Protein AF-A0A4V2M909-F1 (afdb_monomer_lite)

Organism: NCBI:txid1572659

Structure (mmCIF, N/CA/C/O backbone):
data_AF-A0A4V2M909-F1
#
_entry.id   AF-A0A4V2M909-F1
#
loop_
_atom_site.group_PDB
_atom_site.id
_atom_site.type_symbol
_atom_site.label_atom_id
_atom_site.label_alt_id
_atom_site.label_comp_id
_atom_site.label_asym_id
_atom_site.label_entity_id
_atom_site.label_seq_id
_atom_site.pdbx_PDB_ins_code
_atom_site.Cartn_x
_atom_site.Cartn_y
_atom_site.Cartn_z
_atom_site.occupancy
_atom_site.B_iso_or_equiv
_atom_site.auth_seq_id
_atom_site.auth_comp_id
_atom_site.auth_asym_id
_atom_site.auth_atom_id
_atom_site.pdbx_PDB_model_num
ATOM 1 N N . MET A 1 1 ? -14.011 -11.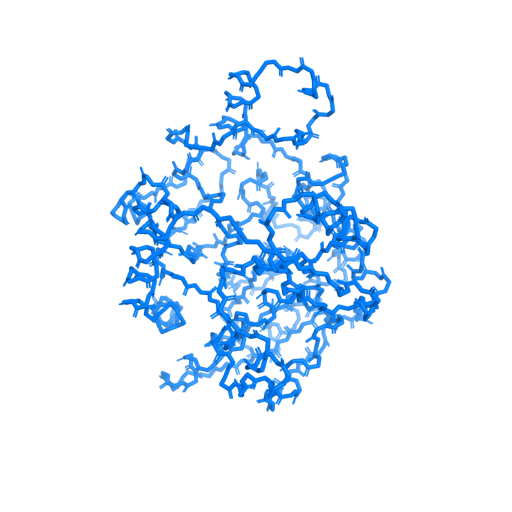301 12.054 1.00 95.94 1 MET A N 1
ATOM 2 C CA . MET A 1 1 ? -14.071 -11.557 10.596 1.00 95.94 1 MET A CA 1
ATOM 3 C C . MET A 1 1 ? -13.107 -10.613 9.897 1.00 95.94 1 MET A C 1
ATOM 5 O O . MET A 1 1 ? -13.074 -9.438 10.265 1.00 95.94 1 MET A O 1
ATOM 9 N N . ILE A 1 2 ? -12.348 -11.098 8.911 1.00 98.62 2 ILE A N 1
ATOM 10 C CA . ILE A 1 2 ? -11.465 -10.260 8.085 1.00 98.62 2 ILE A CA 1
ATOM 11 C C . ILE A 1 2 ? -12.199 -9.865 6.796 1.00 98.62 2 ILE A C 1
ATOM 13 O O . ILE A 1 2 ? -12.847 -10.705 6.174 1.00 98.62 2 ILE A O 1
ATOM 17 N N . CYS A 1 3 ? -12.062 -8.612 6.364 1.00 98.69 3 CYS A N 1
ATOM 18 C CA . CYS A 1 3 ? -12.381 -8.188 5.003 1.00 98.69 3 CYS A CA 1
ATOM 19 C C . CYS A 1 3 ? -11.118 -7.669 4.308 1.00 98.69 3 CYS A C 1
ATOM 21 O O . CYS A 1 3 ? -10.428 -6.812 4.857 1.00 98.69 3 CYS A O 1
ATOM 23 N N . LEU A 1 4 ? -10.836 -8.141 3.095 1.00 98.50 4 LEU A N 1
ATOM 24 C CA . LEU A 1 4 ? -9.859 -7.525 2.196 1.00 98.50 4 LEU A CA 1
ATOM 25 C C . LEU A 1 4 ? -10.576 -6.499 1.311 1.00 98.50 4 LEU A C 1
ATOM 27 O O . LEU A 1 4 ? -11.617 -6.815 0.734 1.00 98.50 4 LEU A O 1
ATOM 31 N N . LEU A 1 5 ? -10.019 -5.292 1.206 1.00 98.12 5 LEU A N 1
ATOM 32 C CA . LEU A 1 5 ? -10.529 -4.192 0.386 1.00 98.12 5 LEU A CA 1
ATOM 33 C C . LEU A 1 5 ? -9.480 -3.710 -0.632 1.00 98.12 5 LEU A C 1
ATOM 35 O O . LEU A 1 5 ? -8.895 -2.636 -0.442 1.00 98.12 5 LEU A O 1
ATOM 39 N N . PRO A 1 6 ? -9.217 -4.485 -1.707 1.00 96.38 6 PRO A N 1
ATOM 40 C CA . PRO A 1 6 ? -8.405 -4.032 -2.833 1.00 96.38 6 PRO A CA 1
ATOM 41 C C . PRO A 1 6 ? -9.050 -2.841 -3.547 1.00 96.38 6 PRO A C 1
ATOM 43 O O . PRO A 1 6 ? -10.172 -2.942 -4.050 1.00 96.38 6 PRO A O 1
ATOM 46 N N . HIS A 1 7 ? -8.310 -1.747 -3.707 1.00 95.00 7 HIS A N 1
ATOM 47 C CA . HIS A 1 7 ? -8.690 -0.682 -4.627 1.00 95.00 7 HIS A CA 1
ATOM 48 C C . HIS A 1 7 ? -8.390 -1.089 -6.085 1.00 95.00 7 HIS A C 1
ATOM 50 O O . HIS A 1 7 ? -7.292 -0.870 -6.609 1.00 95.00 7 HIS A O 1
ATOM 56 N N . CYS A 1 8 ? -9.372 -1.673 -6.783 1.00 94.25 8 CYS A N 1
ATOM 57 C CA . CYS A 1 8 ? -9.193 -2.313 -8.098 1.00 94.25 8 CYS A CA 1
ATOM 58 C C . CYS A 1 8 ? -8.902 -1.374 -9.294 1.00 94.25 8 CYS A C 1
ATOM 60 O O . CYS A 1 8 ? -8.893 -1.815 -10.447 1.00 94.25 8 CYS A O 1
ATOM 62 N N . ALA A 1 9 ? -8.555 -0.107 -9.039 1.00 91.12 9 ALA A N 1
ATOM 63 C CA . ALA A 1 9 ? -7.801 0.730 -9.979 1.00 91.12 9 ALA A CA 1
ATOM 64 C C . ALA A 1 9 ? -6.291 0.407 -10.026 1.00 91.12 9 ALA A C 1
ATOM 66 O O . ALA A 1 9 ? -5.636 0.759 -11.005 1.00 91.12 9 ALA A O 1
ATOM 67 N N . TYR A 1 10 ? -5.732 -0.271 -9.014 1.00 87.75 10 TYR A N 1
ATOM 68 C CA . TYR A 1 10 ? -4.314 -0.639 -8.963 1.00 87.75 10 TYR A CA 1
ATOM 69 C C . TYR A 1 10 ? -4.092 -2.140 -9.172 1.00 87.75 10 TYR A C 1
ATOM 71 O O . TYR A 1 10 ? -4.519 -2.974 -8.371 1.00 87.75 10 TYR A O 1
ATOM 79 N N . LEU A 1 11 ? -3.335 -2.485 -10.220 1.00 84.69 11 LEU A N 1
ATOM 80 C CA . LEU A 1 11 ? -2.866 -3.849 -10.484 1.00 84.69 11 LEU A CA 1
ATOM 81 C C . LEU A 1 11 ? -2.025 -4.404 -9.322 1.00 84.69 11 LEU A C 1
ATOM 83 O O . LEU A 1 11 ? -2.195 -5.557 -8.932 1.00 84.69 11 LEU A O 1
ATOM 87 N N . SER A 1 12 ? -1.128 -3.587 -8.764 1.00 84.06 12 SER A N 1
ATOM 88 C CA . SER A 1 12 ? -0.237 -3.969 -7.661 1.00 84.06 12 SER A CA 1
ATOM 89 C C . SER A 1 12 ? -1.019 -4.370 -6.412 1.00 84.06 12 SER A C 1
ATOM 91 O O . SER A 1 12 ? -0.878 -5.491 -5.946 1.00 84.06 12 SER A O 1
ATOM 93 N N . GLU A 1 13 ? -1.893 -3.502 -5.911 1.00 90.00 13 GLU A N 1
ATOM 94 C CA . GLU A 1 13 ? -2.741 -3.793 -4.750 1.00 90.00 13 GLU A CA 1
ATOM 95 C C . GLU A 1 13 ? -3.672 -4.983 -4.989 1.00 90.00 13 GLU A C 1
ATOM 97 O O . GLU A 1 13 ? -3.676 -5.920 -4.195 1.00 90.00 13 GLU A O 1
ATOM 102 N N . THR A 1 14 ? -4.408 -4.998 -6.108 1.00 91.69 14 THR A N 1
ATOM 103 C CA . THR A 1 14 ? -5.343 -6.099 -6.404 1.00 91.69 14 THR A CA 1
ATOM 104 C C . THR A 1 14 ? -4.624 -7.446 -6.399 1.00 91.69 14 THR A C 1
ATOM 106 O O . THR A 1 14 ? -5.133 -8.416 -5.848 1.00 91.69 14 THR A O 1
ATOM 109 N N . SER A 1 15 ? -3.419 -7.503 -6.971 1.00 88.69 15 SER A N 1
ATOM 110 C CA . SER A 1 15 ? -2.643 -8.741 -7.057 1.00 88.69 15 SER A CA 1
ATOM 111 C C . SER A 1 15 ? -1.934 -9.132 -5.752 1.00 88.69 15 SER A C 1
ATOM 113 O O . SER A 1 15 ? -1.822 -10.326 -5.484 1.00 88.69 15 SER A O 1
ATOM 115 N N . ARG A 1 16 ? -1.554 -8.180 -4.883 1.00 91.00 16 ARG A N 1
ATOM 116 C CA . ARG A 1 16 ? -1.131 -8.485 -3.499 1.00 91.00 16 ARG A CA 1
ATOM 117 C C . ARG A 1 16 ? -2.284 -9.053 -2.666 1.00 91.00 16 ARG A C 1
ATOM 119 O O . ARG A 1 16 ? -2.086 -10.014 -1.926 1.00 91.00 16 ARG A O 1
ATOM 126 N N . MET A 1 17 ? -3.499 -8.530 -2.840 1.00 94.06 17 MET A N 1
ATOM 127 C CA . MET A 1 17 ? -4.692 -9.029 -2.143 1.00 94.06 17 MET A CA 1
ATOM 128 C C . MET A 1 17 ? -5.076 -10.463 -2.540 1.00 94.06 17 MET A C 1
ATOM 130 O O . MET A 1 17 ? -5.635 -11.171 -1.706 1.00 94.06 17 MET A O 1
ATOM 134 N N . LEU A 1 18 ? -4.726 -10.935 -3.746 1.00 93.94 18 LEU A N 1
ATOM 135 C CA . LEU A 1 18 ? -4.864 -12.356 -4.113 1.00 93.94 18 LEU A CA 1
ATOM 136 C C . LEU A 1 18 ? -3.988 -13.258 -3.231 1.00 93.94 18 LEU A C 1
ATOM 138 O O . LEU A 1 18 ? -4.459 -14.267 -2.706 1.00 93.94 18 LEU A O 1
ATOM 142 N N . ASP A 1 19 ? -2.719 -12.887 -3.051 1.00 92.94 19 ASP A N 1
ATOM 143 C CA . ASP A 1 19 ? -1.772 -13.667 -2.253 1.00 92.94 19 ASP A CA 1
ATOM 144 C C . ASP A 1 19 ? -2.072 -13.567 -0.748 1.00 92.94 19 ASP A C 1
ATOM 146 O O . ASP A 1 19 ? -1.965 -14.572 -0.044 1.00 92.94 19 ASP A O 1
ATOM 150 N N . LEU A 1 20 ? -2.543 -12.410 -0.259 1.00 94.94 20 LEU A N 1
ATOM 151 C CA . LEU A 1 20 ? -3.081 -12.282 1.103 1.00 94.94 20 LEU A CA 1
ATOM 152 C C . LEU A 1 20 ? -4.330 -13.152 1.307 1.00 94.94 20 LEU A C 1
ATOM 154 O O . LEU A 1 20 ? -4.422 -13.844 2.319 1.00 94.94 20 LEU A O 1
ATOM 158 N N . HIS A 1 21 ? -5.269 -13.168 0.354 1.00 96.50 21 HIS A N 1
ATOM 159 C CA . HIS A 1 21 ? -6.455 -14.028 0.416 1.00 96.50 21 HIS A CA 1
ATOM 160 C C . HIS A 1 21 ? -6.070 -15.508 0.492 1.00 96.50 21 HIS A C 1
ATOM 162 O O . HIS A 1 21 ? -6.596 -16.238 1.338 1.00 96.50 21 HIS A O 1
ATOM 168 N N . ARG A 1 22 ? -5.132 -15.947 -0.363 1.00 95.25 22 ARG A N 1
ATOM 169 C CA . ARG A 1 22 ? -4.591 -17.311 -0.337 1.00 95.25 22 ARG A CA 1
ATOM 170 C C . ARG A 1 22 ? -3.989 -17.625 1.032 1.00 95.25 22 ARG A C 1
ATOM 172 O O . ARG A 1 22 ? -4.463 -18.547 1.686 1.00 95.25 22 ARG A O 1
ATOM 179 N N . ALA A 1 23 ? -3.022 -16.834 1.492 1.00 96.06 23 ALA A N 1
ATOM 180 C CA . ALA A 1 23 ? -2.294 -17.106 2.729 1.00 96.06 23 ALA A CA 1
ATOM 181 C C . ALA A 1 23 ? -3.196 -17.078 3.982 1.00 96.06 23 ALA A C 1
ATOM 183 O O . ALA A 1 23 ? -3.043 -17.910 4.873 1.00 96.06 23 ALA A O 1
ATOM 184 N N . LEU A 1 24 ? -4.184 -16.178 4.052 1.00 97.62 24 LEU A N 1
ATOM 185 C CA . LEU A 1 24 ? -5.171 -16.161 5.142 1.00 97.62 24 LEU A CA 1
ATOM 186 C C . LEU A 1 24 ? -6.089 -17.396 5.115 1.00 97.62 24 LEU A C 1
ATOM 188 O O . LEU A 1 24 ? -6.387 -17.965 6.166 1.00 97.62 24 LEU A O 1
ATOM 192 N N . THR A 1 25 ? -6.492 -17.844 3.923 1.00 96.75 25 THR A N 1
ATOM 193 C CA . THR A 1 25 ? -7.312 -19.054 3.737 1.00 96.75 25 THR A CA 1
ATOM 194 C C . THR A 1 25 ? -6.511 -20.327 4.046 1.00 96.75 25 THR A C 1
ATOM 196 O O . THR A 1 25 ? -7.039 -21.258 4.648 1.00 96.75 25 THR A O 1
ATOM 199 N N . GLU A 1 26 ? -5.217 -20.361 3.714 1.00 96.69 26 GLU A N 1
ATOM 200 C CA . GLU A 1 26 ? -4.278 -21.439 4.067 1.00 96.69 26 GLU A CA 1
ATOM 201 C C . GLU A 1 26 ? -4.016 -21.517 5.585 1.00 96.69 26 GLU A C 1
ATOM 203 O O . GLU A 1 26 ? -3.793 -22.607 6.113 1.00 96.69 26 GLU A O 1
ATOM 208 N N . LEU A 1 27 ? -4.133 -20.397 6.313 1.00 97.62 27 LEU A N 1
ATOM 209 C CA . LEU A 1 27 ? -4.191 -20.369 7.783 1.00 97.62 27 LEU A CA 1
ATOM 210 C C . LEU A 1 27 ? -5.568 -20.770 8.360 1.00 97.62 27 LEU A C 1
ATOM 212 O O . LEU A 1 27 ? -5.724 -20.814 9.580 1.00 97.62 27 LEU A O 1
ATOM 216 N N . GLY A 1 28 ? -6.562 -21.073 7.517 1.00 97.69 28 GLY A N 1
ATOM 217 C CA . GLY A 1 28 ? -7.910 -21.475 7.932 1.00 97.69 28 GLY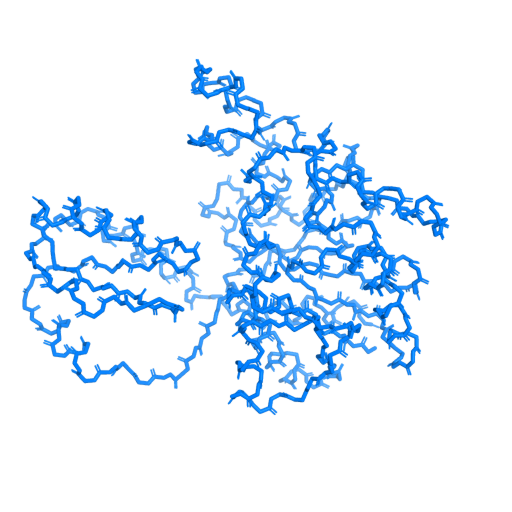 A CA 1
ATOM 218 C C . GLY A 1 28 ? -8.788 -20.333 8.454 1.00 97.69 28 GLY A C 1
ATOM 219 O O . GLY A 1 28 ? -9.731 -20.590 9.202 1.00 97.69 28 GLY A O 1
ATOM 220 N N . LEU A 1 29 ? -8.475 -19.080 8.108 1.00 97.94 29 LEU A N 1
ATOM 221 C CA . LEU A 1 29 ? -9.206 -17.901 8.577 1.00 97.94 29 LEU A CA 1
ATOM 222 C C . LEU A 1 29 ? -10.397 -17.572 7.671 1.00 97.94 29 LEU A C 1
ATOM 224 O O . LEU A 1 29 ? -10.328 -17.718 6.452 1.00 97.94 29 LEU A O 1
ATOM 228 N N . GLU A 1 30 ? -11.482 -17.075 8.266 1.00 96.69 30 GLU A N 1
ATOM 229 C CA . GLU A 1 30 ? -12.649 -16.611 7.514 1.00 96.69 30 GLU A CA 1
ATOM 230 C C . GLU A 1 30 ? -12.409 -15.192 6.969 1.00 96.69 30 GLU A C 1
ATOM 232 O O . GLU A 1 30 ? -12.194 -14.233 7.725 1.00 96.69 30 GLU A O 1
ATOM 237 N N . VAL A 1 31 ? -12.427 -15.082 5.639 1.00 98.12 31 VAL A N 1
ATOM 238 C CA . VAL A 1 31 ? -12.102 -13.873 4.876 1.00 98.12 31 VAL A CA 1
ATOM 239 C C . VAL A 1 31 ? -13.242 -13.552 3.914 1.00 98.12 31 VAL A C 1
ATOM 241 O O . VAL A 1 31 ? -13.699 -14.414 3.167 1.00 98.12 31 VAL A O 1
ATOM 244 N N . ARG A 1 32 ? -13.665 -12.287 3.894 1.00 98.50 32 ARG A N 1
ATOM 245 C CA . ARG A 1 32 ? -14.451 -11.693 2.804 1.00 98.50 32 ARG A CA 1
ATOM 246 C C . ARG A 1 32 ? -13.563 -10.821 1.924 1.00 98.50 32 ARG A C 1
ATOM 248 O O . ARG A 1 32 ? -12.558 -10.286 2.391 1.00 98.50 32 ARG A O 1
ATOM 255 N N . VAL A 1 33 ? -13.965 -10.629 0.672 1.00 98.62 33 VAL A N 1
ATOM 256 C CA . VAL A 1 33 ? -13.371 -9.633 -0.225 1.00 98.62 33 VAL A CA 1
ATOM 257 C C . VAL A 1 33 ? -14.467 -8.685 -0.682 1.00 98.62 33 VAL A C 1
ATOM 259 O O . VAL A 1 33 ? -15.543 -9.120 -1.083 1.00 98.62 33 VAL A O 1
ATOM 262 N N . ALA A 1 34 ? -14.199 -7.388 -0.619 1.00 98.50 34 ALA A N 1
ATOM 263 C CA . ALA A 1 34 ? -15.111 -6.362 -1.097 1.00 98.50 34 ALA A CA 1
ATOM 264 C C . ALA A 1 34 ? -14.320 -5.238 -1.770 1.00 98.50 34 ALA A C 1
ATOM 266 O O . ALA A 1 34 ? -13.155 -5.026 -1.454 1.00 98.50 34 ALA A O 1
ATOM 267 N N . THR A 1 35 ? -14.901 -4.515 -2.719 1.00 98.12 35 THR A N 1
ATOM 268 C CA . THR A 1 35 ? -14.182 -3.448 -3.432 1.00 98.12 35 THR A CA 1
ATOM 269 C C . THR A 1 35 ? -15.135 -2.378 -3.946 1.00 98.12 35 THR A C 1
ATOM 271 O O . THR A 1 35 ? -16.319 -2.632 -4.136 1.00 98.12 35 THR A O 1
ATOM 274 N N . HIS A 1 36 ? -14.630 -1.179 -4.228 1.00 97.19 36 HIS A N 1
ATOM 275 C CA . HIS A 1 36 ? -15.355 -0.208 -5.056 1.00 97.19 36 HIS A CA 1
ATOM 276 C C . HIS A 1 36 ? -15.274 -0.548 -6.551 1.00 97.19 36 HIS A C 1
ATOM 278 O O . HIS A 1 36 ? -15.924 0.100 -7.360 1.00 97.19 36 HIS A O 1
ATOM 284 N N . GLY A 1 37 ? -14.517 -1.579 -6.927 1.00 94.25 37 GLY A N 1
ATOM 285 C CA . GLY A 1 37 ? -14.377 -2.054 -8.296 1.00 94.25 37 GLY A CA 1
ATOM 286 C C . GLY A 1 37 ? -13.270 -1.342 -9.072 1.00 94.25 37 GLY A C 1
ATOM 287 O O . GLY A 1 37 ? -12.420 -0.649 -8.506 1.00 94.25 37 GLY A O 1
ATOM 288 N N . GLY A 1 38 ? -13.244 -1.551 -10.385 1.00 92.75 38 GLY A N 1
ATOM 289 C CA . GLY A 1 38 ? -12.256 -0.989 -11.298 1.00 92.75 38 GLY A CA 1
ATOM 290 C C . GLY A 1 38 ? -11.677 -2.002 -12.296 1.00 92.75 38 GLY A C 1
ATOM 291 O O . GLY A 1 38 ? -11.994 -3.191 -12.271 1.00 92.75 38 GLY A O 1
ATOM 292 N N . PRO A 1 39 ? -10.777 -1.554 -13.192 1.00 88.62 39 PRO A N 1
ATOM 293 C CA . PRO A 1 39 ? -10.263 -2.350 -14.315 1.00 88.62 39 PRO A CA 1
ATOM 294 C C . PRO A 1 39 ? -9.537 -3.654 -13.934 1.00 88.62 39 PRO A C 1
ATOM 296 O O . PRO A 1 39 ? -9.282 -4.480 -14.814 1.00 88.62 39 PRO A O 1
ATOM 299 N N . HIS A 1 40 ? -9.191 -3.856 -12.659 1.00 90.19 40 HIS A N 1
ATOM 300 C CA . HIS A 1 40 ? -8.520 -5.061 -12.170 1.00 90.19 40 HIS A CA 1
ATOM 301 C C . HIS A 1 40 ? -9.425 -6.047 -11.412 1.00 90.19 40 HIS A C 1
ATOM 303 O O . HIS A 1 40 ? -8.943 -7.125 -11.075 1.00 90.19 40 HIS A O 1
ATOM 309 N N . GLU A 1 41 ? -10.728 -5.771 -11.245 1.00 93.81 41 GLU A N 1
ATOM 310 C CA . GLU A 1 41 ? -11.719 -6.718 -10.679 1.00 93.81 41 GLU A CA 1
ATOM 311 C C . GLU A 1 41 ? -11.656 -8.112 -11.318 1.00 93.81 41 GLU A C 1
ATOM 313 O O . GLU A 1 41 ? -11.802 -9.131 -10.640 1.00 93.81 41 GLU A O 1
ATOM 318 N N . ARG A 1 42 ? -11.369 -8.167 -12.627 1.00 89.44 42 ARG A N 1
ATOM 319 C CA . ARG A 1 42 ? -11.212 -9.418 -13.380 1.00 89.44 42 ARG A CA 1
ATOM 320 C C . ARG A 1 42 ? -10.221 -10.393 -12.738 1.00 89.44 42 ARG A C 1
ATOM 322 O O . ARG A 1 42 ? -10.408 -11.590 -12.873 1.00 89.44 42 ARG A O 1
ATOM 329 N N . LEU A 1 43 ? -9.215 -9.908 -12.003 1.00 89.12 43 LEU A N 1
ATOM 330 C CA . LEU A 1 43 ? -8.218 -10.750 -11.337 1.00 89.12 43 LEU A CA 1
ATOM 331 C C . LEU A 1 43 ? -8.802 -11.517 -10.141 1.00 89.12 43 LEU A C 1
ATOM 333 O O . LEU A 1 43 ? -8.386 -12.644 -9.890 1.00 89.12 43 LEU A O 1
ATOM 337 N N . LEU A 1 44 ? -9.786 -10.943 -9.439 1.00 93.94 44 LEU A N 1
ATOM 338 C CA . LEU A 1 44 ? -10.531 -11.635 -8.380 1.00 93.94 44 LEU A CA 1
ATOM 339 C C . LEU A 1 44 ? -11.376 -12.764 -8.993 1.00 93.94 44 LEU A C 1
ATOM 341 O O . LEU A 1 44 ? -11.329 -13.903 -8.533 1.00 93.94 44 LEU A O 1
ATOM 345 N N . ALA A 1 45 ? -12.075 -12.462 -10.093 1.00 92.88 45 ALA A N 1
ATOM 346 C CA . ALA A 1 45 ? -12.896 -13.426 -10.825 1.00 92.88 45 ALA A CA 1
ATOM 347 C C . ALA A 1 45 ? -12.067 -14.546 -11.492 1.00 92.88 45 ALA A C 1
ATOM 349 O O . ALA A 1 45 ? -12.438 -15.714 -11.413 1.00 92.88 45 ALA A O 1
ATOM 350 N N . GLU A 1 46 ? -10.926 -14.213 -12.103 1.00 88.94 46 GLU A N 1
ATOM 351 C CA . GLU A 1 46 ? -9.970 -15.164 -12.696 1.00 88.94 46 GLU A CA 1
ATOM 352 C C . GLU A 1 46 ? -9.336 -16.082 -11.637 1.00 88.94 46 GLU A C 1
ATOM 354 O O . GLU A 1 46 ? -9.067 -17.247 -11.923 1.00 88.94 46 GLU A O 1
ATOM 359 N N . ALA A 1 47 ? -9.155 -15.592 -10.405 1.00 90.31 47 ALA A N 1
ATOM 360 C CA . ALA A 1 47 ? -8.721 -16.390 -9.258 1.00 90.31 47 ALA A CA 1
ATOM 361 C C . ALA A 1 47 ? -9.853 -17.213 -8.602 1.00 90.31 47 ALA A C 1
ATOM 363 O O . ALA A 1 47 ? -9.593 -17.960 -7.659 1.00 90.31 47 ALA A O 1
ATOM 364 N N . GLY A 1 48 ? -11.104 -17.084 -9.064 1.00 94.38 48 GLY A N 1
ATOM 365 C CA . GLY A 1 48 ? -12.268 -17.758 -8.478 1.00 94.38 48 GLY A CA 1
ATOM 366 C C . GLY A 1 48 ? -12.688 -17.227 -7.100 1.00 94.38 48 GLY A C 1
ATOM 367 O O . GLY A 1 48 ? -13.433 -17.900 -6.390 1.00 94.38 48 GLY A O 1
ATOM 368 N N . ILE A 1 49 ? -12.216 -16.039 -6.711 1.00 96.12 49 ILE A N 1
ATOM 369 C CA . ILE A 1 49 ? -12.523 -15.408 -5.425 1.00 96.12 49 ILE A CA 1
ATOM 370 C C . ILE A 1 49 ? -13.889 -14.721 -5.521 1.00 96.12 49 ILE A C 1
ATOM 372 O O . ILE A 1 49 ? -14.109 -13.870 -6.383 1.00 96.12 49 ILE A O 1
ATOM 376 N N . ALA A 1 50 ? -14.804 -15.071 -4.616 1.00 97.12 50 ALA A N 1
ATOM 377 C CA . ALA A 1 50 ? -16.069 -14.359 -4.462 1.00 97.12 50 ALA A CA 1
ATOM 378 C C . ALA A 1 50 ? -15.825 -12.994 -3.799 1.00 97.12 50 ALA A C 1
ATOM 380 O O . ALA A 1 50 ? -15.147 -12.918 -2.773 1.00 97.12 50 ALA A O 1
ATOM 381 N N . TYR A 1 51 ? -16.383 -11.928 -4.375 1.00 98.12 51 TYR A N 1
ATOM 382 C CA . TYR A 1 51 ? -16.259 -10.570 -3.850 1.00 98.12 51 TYR A CA 1
ATOM 383 C C . TYR A 1 51 ? -17.550 -9.766 -4.022 1.00 98.12 51 TYR A C 1
ATOM 385 O O . TYR A 1 51 ? -18.326 -10.013 -4.946 1.00 98.12 51 TYR A O 1
ATOM 393 N N . ASP A 1 52 ? -17.747 -8.785 -3.143 1.00 98.31 52 ASP A N 1
ATOM 394 C CA . ASP A 1 52 ? -18.859 -7.832 -3.193 1.00 98.31 52 ASP A CA 1
ATOM 395 C C . ASP A 1 52 ? -18.403 -6.464 -3.742 1.00 98.31 52 ASP A C 1
ATOM 397 O O . ASP A 1 52 ? -17.298 -6.002 -3.446 1.00 98.31 52 ASP A O 1
ATOM 401 N N . VAL A 1 53 ? -19.261 -5.777 -4.505 1.00 98.00 53 VAL A N 1
ATOM 402 C CA . VAL A 1 53 ? -19.014 -4.391 -4.953 1.00 98.00 53 VAL A CA 1
ATOM 403 C C . VAL A 1 53 ? -19.757 -3.416 -4.038 1.00 98.00 53 VAL A C 1
ATOM 405 O O . VAL A 1 53 ? -20.972 -3.517 -3.870 1.00 98.00 53 VAL A O 1
ATOM 408 N N . LEU A 1 54 ? -19.029 -2.474 -3.436 1.00 97.94 54 LEU A N 1
ATOM 409 C CA . LEU A 1 54 ? -19.538 -1.526 -2.443 1.00 97.94 54 LEU A CA 1
ATOM 410 C C . LEU A 1 54 ? -19.757 -0.138 -3.053 1.00 97.94 54 LEU A C 1
ATOM 412 O O . LEU A 1 54 ? -18.822 0.475 -3.574 1.00 97.94 54 LEU A O 1
ATOM 416 N N . GLY A 1 55 ? -20.971 0.394 -2.905 1.00 95.00 55 GLY A N 1
ATOM 417 C CA . GLY A 1 55 ? -21.352 1.704 -3.439 1.00 95.00 55 GLY A CA 1
ATOM 418 C C . GLY A 1 55 ? -21.663 1.671 -4.947 1.00 95.00 55 GLY A C 1
ATOM 419 O O . GLY A 1 55 ? -22.062 0.629 -5.465 1.00 95.00 55 GLY A O 1
ATOM 420 N N . PRO A 1 56 ? -21.526 2.801 -5.668 1.00 94.50 56 PRO A N 1
ATOM 421 C CA . PRO A 1 56 ? -21.928 2.920 -7.077 1.00 94.50 56 PRO A CA 1
ATOM 422 C C . PRO A 1 56 ? -21.011 2.208 -8.088 1.00 94.50 56 PRO A C 1
ATOM 424 O O . PRO A 1 56 ? -21.394 2.076 -9.250 1.00 94.50 56 PRO A O 1
ATOM 427 N N . GLY A 1 57 ? -19.821 1.764 -7.673 1.00 92.62 57 GLY A N 1
ATOM 428 C CA . GLY A 1 57 ? -18.827 1.142 -8.549 1.00 92.62 57 GLY A CA 1
ATOM 429 C C . GLY A 1 57 ? -17.908 2.141 -9.271 1.00 92.62 57 GLY A C 1
ATOM 430 O O . GLY A 1 57 ? -18.315 3.214 -9.724 1.00 92.62 57 GLY A O 1
ATOM 431 N N . LEU A 1 58 ? -16.637 1.770 -9.415 1.00 92.12 58 LEU A N 1
ATOM 432 C CA . LEU A 1 58 ? -15.567 2.614 -9.938 1.00 92.12 58 LEU A CA 1
ATOM 433 C C . LEU A 1 58 ? -15.367 2.386 -11.444 1.00 92.12 58 LEU A C 1
ATOM 435 O O . LEU A 1 58 ? -14.629 1.500 -11.875 1.00 92.12 58 LEU A O 1
ATOM 439 N N . SER A 1 59 ? -16.006 3.216 -12.274 1.00 90.94 59 SER A N 1
ATOM 440 C CA . SER A 1 59 ? -15.859 3.117 -13.737 1.00 90.94 59 SER A CA 1
ATOM 441 C C . SER A 1 59 ? -14.386 3.210 -14.196 1.00 90.94 59 SER A C 1
ATOM 443 O O . SER A 1 59 ? -13.603 3.941 -13.581 1.00 90.94 59 SER A O 1
ATOM 445 N N . PRO A 1 60 ? -13.982 2.574 -15.318 1.00 87.31 60 PRO A N 1
ATOM 446 C CA . PRO A 1 60 ? -12.595 2.624 -15.799 1.00 87.31 60 PRO A CA 1
ATOM 447 C C . PRO A 1 60 ? -12.047 4.044 -16.019 1.00 87.31 60 PRO A C 1
ATOM 449 O O . PRO A 1 60 ? -10.867 4.295 -15.784 1.00 87.31 60 PRO A O 1
ATOM 452 N N . ALA A 1 61 ? -12.903 4.993 -16.414 1.00 90.00 61 ALA A N 1
ATOM 453 C CA . ALA A 1 61 ? -12.531 6.402 -16.546 1.00 90.00 61 ALA A CA 1
ATOM 454 C C . ALA A 1 61 ? -12.288 7.069 -15.179 1.00 90.00 61 ALA A C 1
ATOM 456 O O . ALA A 1 61 ? -11.304 7.792 -15.013 1.00 90.00 61 ALA A O 1
ATOM 457 N N . ARG A 1 62 ? -13.138 6.789 -14.178 1.00 93.44 62 ARG A N 1
ATOM 458 C CA . ARG A 1 62 ? -12.956 7.285 -12.805 1.00 93.44 62 ARG A CA 1
ATOM 459 C C . ARG A 1 62 ? -11.714 6.681 -12.147 1.00 93.44 62 ARG A C 1
ATOM 461 O O . ARG A 1 62 ? -10.973 7.418 -11.499 1.00 93.44 62 ARG A O 1
ATOM 468 N N . ALA A 1 63 ? -11.458 5.393 -12.377 1.00 91.38 63 ALA A N 1
ATOM 469 C CA . ALA A 1 63 ? -10.257 4.685 -11.944 1.00 91.38 63 ALA A CA 1
ATOM 470 C C . ALA A 1 63 ? -8.980 5.294 -12.551 1.00 91.38 63 ALA A C 1
ATOM 472 O O . ALA A 1 63 ? -8.034 5.586 -11.823 1.00 91.38 63 ALA A O 1
ATOM 473 N N . ALA A 1 64 ? -8.964 5.578 -13.859 1.00 87.31 64 ALA A N 1
ATOM 474 C CA . ALA A 1 64 ? -7.838 6.257 -14.503 1.00 87.31 64 ALA A CA 1
ATOM 475 C C . ALA A 1 64 ? -7.603 7.671 -13.934 1.00 87.31 64 ALA A C 1
ATOM 477 O O . ALA A 1 64 ? -6.461 8.050 -13.674 1.00 87.31 64 ALA A O 1
ATOM 478 N N . ALA A 1 65 ? -8.674 8.431 -13.672 1.00 90.50 65 ALA A N 1
ATOM 479 C CA . ALA A 1 65 ? -8.581 9.738 -13.020 1.00 90.50 65 ALA A CA 1
ATOM 480 C C . ALA A 1 65 ? -8.069 9.647 -11.567 1.00 90.50 65 ALA A C 1
ATOM 482 O O . ALA A 1 65 ? -7.311 10.511 -11.141 1.00 90.50 65 ALA A O 1
ATOM 483 N N . PHE A 1 66 ? -8.436 8.593 -10.827 1.00 91.44 66 PHE A N 1
ATOM 484 C CA . PHE A 1 66 ? -7.956 8.328 -9.465 1.00 91.44 66 PHE A CA 1
ATOM 485 C C . PHE A 1 66 ? -6.453 8.021 -9.432 1.00 91.44 66 PHE A C 1
ATOM 487 O O . PHE A 1 66 ? -5.711 8.616 -8.659 1.00 91.44 66 PHE A O 1
ATOM 494 N N . VAL A 1 67 ? -5.976 7.149 -10.326 1.00 87.88 67 VAL A N 1
ATOM 495 C CA . VAL A 1 67 ? -4.536 6.870 -10.473 1.00 87.88 67 VAL A CA 1
ATOM 496 C C . VAL A 1 67 ? -3.776 8.134 -10.900 1.00 87.88 67 VAL A C 1
ATOM 498 O O . VAL A 1 67 ? -2.689 8.405 -10.395 1.00 87.88 67 VAL A O 1
ATOM 501 N N . GLY A 1 68 ? -4.364 8.956 -11.776 1.00 85.75 68 GLY A N 1
ATOM 502 C CA . GLY A 1 68 ? -3.805 10.253 -12.172 1.00 85.75 68 GLY A CA 1
ATOM 503 C C . GLY A 1 68 ? -3.758 11.307 -11.054 1.00 85.75 68 GLY A C 1
ATOM 504 O O . GLY A 1 68 ? -2.962 12.242 -11.150 1.00 85.75 68 GLY A O 1
ATOM 505 N N . SER A 1 69 ? -4.563 11.160 -9.995 1.00 87.88 69 SER A N 1
ATOM 506 C CA . SER A 1 69 ? -4.603 12.060 -8.832 1.00 87.88 69 SER A CA 1
ATOM 507 C C . SER A 1 69 ? -3.833 11.541 -7.608 1.00 87.88 69 SER A C 1
ATOM 509 O O . SER A 1 69 ? -3.913 12.159 -6.543 1.00 87.88 69 SER A O 1
ATOM 511 N N . ALA A 1 70 ? -3.078 10.443 -7.753 1.00 86.19 70 ALA A N 1
ATOM 512 C CA . ALA A 1 70 ? -2.389 9.756 -6.661 1.00 86.19 70 ALA A CA 1
ATOM 513 C C . ALA A 1 70 ? -1.487 10.653 -5.799 1.00 86.19 70 ALA A C 1
ATOM 515 O O . ALA A 1 70 ? -0.930 11.648 -6.264 1.00 86.19 70 ALA A O 1
ATOM 516 N N . VAL A 1 71 ? -1.301 10.261 -4.534 1.00 84.44 71 VAL A N 1
ATOM 517 C CA . VAL A 1 71 ? -0.374 10.913 -3.597 1.00 84.44 71 VAL A CA 1
ATOM 518 C C . VAL A 1 71 ? 1.009 11.082 -4.237 1.00 84.44 71 VAL A C 1
ATOM 520 O O . VAL A 1 71 ? 1.647 10.114 -4.643 1.00 84.44 71 VAL A O 1
ATOM 523 N N . GLY A 1 72 ? 1.476 12.330 -4.311 1.00 79.31 72 GLY A N 1
ATOM 524 C CA . GLY A 1 72 ? 2.730 12.709 -4.969 1.00 79.31 72 GLY A CA 1
ATOM 525 C C . GLY A 1 72 ? 2.568 13.227 -6.405 1.00 79.31 72 GLY A C 1
ATOM 526 O O . GLY A 1 72 ? 3.509 13.810 -6.939 1.00 79.31 72 GLY A O 1
ATOM 527 N N . LEU A 1 73 ? 1.386 13.073 -7.010 1.00 78.62 73 LEU A N 1
ATOM 528 C CA . LEU A 1 73 ? 1.008 13.633 -8.309 1.00 78.62 73 LEU A CA 1
ATOM 529 C C . LEU A 1 73 ? 0.044 14.821 -8.138 1.00 78.62 73 LEU A C 1
ATOM 531 O O . LEU A 1 73 ? -0.675 14.930 -7.144 1.00 78.62 73 LEU A O 1
ATOM 535 N N . GLY A 1 74 ? 0.001 15.706 -9.136 1.00 79.81 74 GLY A N 1
ATOM 536 C CA . GLY A 1 74 ? -0.938 16.834 -9.185 1.00 79.81 74 GLY A CA 1
ATOM 537 C C . GLY A 1 74 ? -0.671 17.945 -8.159 1.00 79.81 74 GLY A C 1
ATOM 538 O O . GLY A 1 74 ? 0.475 18.236 -7.821 1.00 79.81 74 GLY A O 1
ATOM 539 N N . ASP A 1 75 ? -1.737 18.609 -7.710 1.00 81.94 75 ASP A N 1
ATOM 540 C CA . ASP A 1 75 ? -1.690 19.662 -6.690 1.00 81.94 75 ASP A CA 1
ATOM 541 C C . ASP A 1 75 ? -1.949 19.039 -5.306 1.00 81.94 75 ASP A C 1
ATOM 543 O O . ASP A 1 75 ? -2.983 18.397 -5.131 1.00 81.94 75 ASP A O 1
ATOM 547 N N . PRO A 1 76 ? -1.097 19.241 -4.284 1.00 83.81 76 PRO A N 1
ATOM 548 C CA . PRO A 1 76 ? -1.318 18.670 -2.951 1.00 83.81 76 PRO A CA 1
ATOM 549 C C . PRO A 1 76 ? -2.578 19.175 -2.229 1.00 83.81 76 PRO A C 1
ATOM 551 O O . PRO A 1 76 ? -2.901 18.679 -1.151 1.00 83.81 76 PRO A O 1
ATOM 554 N N . ARG A 1 77 ? -3.278 20.176 -2.774 1.00 85.06 77 ARG A N 1
ATOM 555 C CA . ARG A 1 77 ? -4.586 20.640 -2.288 1.00 85.06 77 ARG A CA 1
ATOM 556 C C . ARG A 1 77 ? -5.757 19.863 -2.899 1.00 85.06 77 ARG A C 1
ATOM 558 O O . ARG A 1 77 ? -6.880 20.030 -2.430 1.00 85.06 77 ARG A O 1
ATOM 565 N N . GLN A 1 78 ? -5.520 19.059 -3.938 1.00 86.56 78 GLN A N 1
ATOM 566 C CA . GLN A 1 78 ? -6.528 18.157 -4.491 1.00 86.56 78 GLN A CA 1
ATOM 567 C C . GLN A 1 78 ? -6.863 17.056 -3.478 1.00 86.56 78 GLN A C 1
ATOM 569 O O . GLN A 1 78 ? -6.047 16.714 -2.623 1.00 86.56 78 GLN A O 1
ATOM 574 N N . SER A 1 79 ? -8.050 16.476 -3.604 1.00 86.06 79 SER A N 1
ATOM 575 C CA . SER A 1 79 ? -8.398 15.209 -2.963 1.00 86.06 79 SER A CA 1
ATOM 576 C C . SER A 1 79 ? -8.446 14.122 -4.037 1.00 86.06 79 SER A C 1
ATOM 578 O O . SER A 1 79 ? -8.697 14.416 -5.208 1.00 86.06 79 SER A O 1
ATOM 580 N N . MET A 1 80 ? -8.161 12.874 -3.667 1.00 89.94 80 MET A N 1
ATOM 581 C CA . MET A 1 80 ? -8.188 11.757 -4.619 1.00 89.94 80 MET A CA 1
ATOM 582 C C . MET A 1 80 ? -9.610 11.323 -4.984 1.00 89.94 80 MET A C 1
ATOM 584 O O . MET A 1 80 ? -9.845 10.903 -6.118 1.00 89.94 80 MET A O 1
ATOM 588 N N . TYR A 1 81 ? -10.529 11.492 -4.035 1.00 92.88 81 TYR A N 1
ATOM 589 C CA . TYR A 1 81 ? -11.982 11.386 -4.157 1.00 92.88 81 TYR A CA 1
ATOM 590 C C . TYR A 1 81 ? -12.603 12.773 -3.934 1.00 92.88 81 TYR A C 1
ATOM 592 O O . TYR A 1 81 ? -12.026 13.569 -3.186 1.00 92.88 81 TYR A O 1
ATOM 600 N N . ASP A 1 82 ? -13.759 13.077 -4.522 1.00 93.88 82 ASP A N 1
ATOM 601 C CA . ASP A 1 82 ? -14.541 14.242 -4.081 1.00 93.88 82 ASP A CA 1
ATOM 602 C C . ASP A 1 82 ? -15.318 13.942 -2.784 1.00 93.88 82 ASP A C 1
ATOM 604 O O . ASP A 1 82 ? -15.418 12.794 -2.355 1.00 93.88 82 ASP A O 1
ATOM 608 N N . ASP A 1 83 ? -15.821 14.978 -2.111 1.00 97.00 83 ASP A N 1
ATOM 609 C CA . ASP A 1 83 ? -16.425 14.826 -0.783 1.00 97.00 83 ASP A CA 1
ATOM 610 C C . ASP A 1 83 ? -17.692 13.942 -0.806 1.00 97.00 83 ASP A C 1
ATOM 612 O O . ASP A 1 83 ? -17.943 13.221 0.159 1.00 97.00 83 ASP A O 1
ATOM 616 N N . ASP A 1 84 ? -18.471 13.944 -1.895 1.00 97.25 84 ASP A N 1
ATOM 617 C CA . ASP A 1 84 ? -19.671 13.104 -2.029 1.00 97.25 84 ASP A CA 1
ATOM 618 C C . ASP A 1 84 ? -19.306 11.643 -2.315 1.00 97.25 84 ASP A C 1
ATOM 620 O O . ASP A 1 84 ? -19.937 10.724 -1.785 1.00 97.25 84 ASP A O 1
ATOM 624 N N . GLU A 1 85 ? -18.244 11.414 -3.083 1.00 97.06 85 GLU A N 1
ATOM 625 C CA . GLU A 1 85 ? -17.649 10.097 -3.293 1.00 97.06 85 GLU A CA 1
ATOM 626 C C . GLU A 1 85 ? -17.078 9.520 -1.981 1.00 97.06 85 GLU A C 1
ATOM 628 O O . GLU A 1 85 ? -17.347 8.358 -1.663 1.00 97.06 85 GLU A O 1
ATOM 633 N N . ILE A 1 86 ? -16.400 10.335 -1.153 1.00 98.06 86 ILE A N 1
ATOM 634 C CA . ILE A 1 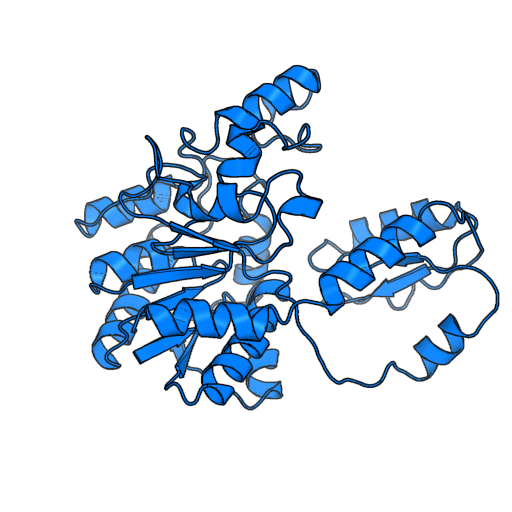86 ? -15.955 9.932 0.198 1.00 98.06 86 ILE A CA 1
ATOM 635 C C . ILE A 1 86 ? -17.163 9.578 1.072 1.00 98.06 86 ILE A C 1
ATOM 637 O O . ILE A 1 86 ? -17.182 8.485 1.636 1.00 98.06 86 ILE A O 1
ATOM 641 N N . ARG A 1 87 ? -18.184 10.446 1.176 1.00 98.38 87 ARG A N 1
ATOM 642 C CA . ARG A 1 87 ? -19.411 10.169 1.958 1.00 98.38 87 ARG A CA 1
ATOM 643 C C . ARG A 1 87 ? -20.054 8.846 1.541 1.00 98.38 87 ARG A C 1
ATOM 645 O O . ARG A 1 87 ? -20.382 8.022 2.393 1.00 98.38 87 ARG A O 1
ATOM 652 N N . THR A 1 88 ? -20.208 8.644 0.232 1.00 98.38 88 THR A N 1
ATOM 653 C CA . THR A 1 88 ? -20.867 7.473 -0.362 1.00 98.38 88 THR A CA 1
ATOM 654 C C . THR A 1 88 ? -20.125 6.182 -0.029 1.00 98.38 88 THR A C 1
ATOM 656 O O . THR A 1 88 ? -20.735 5.229 0.460 1.00 98.38 88 THR A O 1
ATOM 659 N N . TYR A 1 89 ? -18.810 6.143 -0.254 1.00 98.31 89 TYR A N 1
ATOM 660 C CA . TYR A 1 89 ? -18.016 4.945 0.004 1.00 98.31 89 TYR A CA 1
ATOM 661 C C . TYR A 1 89 ? -17.822 4.681 1.501 1.00 98.31 89 TYR A C 1
ATOM 663 O O . TYR A 1 89 ? -18.015 3.547 1.928 1.00 98.31 89 TYR A O 1
ATOM 671 N N . VAL A 1 90 ? -17.571 5.709 2.322 1.00 98.69 90 VAL A N 1
ATOM 672 C CA . VAL A 1 90 ? -17.439 5.557 3.785 1.00 98.69 90 VAL A CA 1
ATOM 673 C C . VAL A 1 90 ? -18.723 5.010 4.419 1.00 98.69 90 VAL A C 1
ATOM 675 O O . VAL A 1 90 ? -18.658 4.173 5.324 1.00 98.69 90 VAL A O 1
ATOM 678 N N . ALA A 1 91 ? -19.895 5.435 3.936 1.00 98.69 91 ALA A N 1
ATOM 679 C CA . ALA A 1 91 ? -21.174 4.885 4.374 1.00 98.69 91 ALA A CA 1
ATOM 680 C C . ALA A 1 91 ? -21.334 3.407 3.968 1.00 98.69 91 ALA A C 1
ATOM 682 O O . ALA A 1 91 ? -21.649 2.578 4.825 1.00 98.69 91 ALA A O 1
ATOM 683 N N . ALA A 1 92 ? -21.067 3.073 2.699 1.00 98.75 92 ALA A N 1
ATOM 684 C CA . ALA A 1 92 ? -21.206 1.717 2.164 1.00 98.75 92 ALA A CA 1
ATOM 685 C C . ALA A 1 92 ? -20.229 0.712 2.805 1.00 98.75 92 ALA A C 1
ATOM 687 O O . ALA A 1 92 ? -20.636 -0.387 3.178 1.00 98.75 92 ALA A O 1
ATOM 688 N N . GLU A 1 93 ? -18.962 1.096 2.995 1.00 98.81 93 GLU A N 1
ATOM 689 C CA . GLU A 1 93 ? -17.966 0.322 3.749 1.00 98.81 93 GLU A CA 1
ATOM 690 C C . GLU A 1 93 ? -18.456 0.057 5.181 1.00 98.81 93 GLU A C 1
ATOM 692 O O . GLU A 1 93 ? -18.525 -1.091 5.613 1.00 98.81 93 GLU A O 1
ATOM 697 N N . ALA A 1 94 ? -18.859 1.102 5.916 1.00 98.75 94 ALA A N 1
ATOM 698 C CA . ALA A 1 94 ? -19.262 0.964 7.315 1.00 98.75 94 ALA A CA 1
ATOM 699 C C . ALA A 1 94 ? -20.566 0.159 7.487 1.00 98.75 94 ALA A C 1
ATOM 701 O O . ALA A 1 94 ? -20.730 -0.547 8.485 1.00 98.75 94 ALA A O 1
ATOM 702 N N . GLU A 1 95 ? -21.506 0.249 6.541 1.00 98.62 95 GLU A N 1
ATOM 703 C CA . GLU A 1 95 ? -22.694 -0.608 6.498 1.00 98.62 95 GLU A CA 1
ATOM 704 C C . GLU A 1 95 ? -22.315 -2.071 6.247 1.00 98.62 95 GLU A C 1
ATOM 706 O O . GLU A 1 95 ? -22.691 -2.931 7.046 1.00 98.62 95 GLU A O 1
ATOM 711 N N . TYR A 1 96 ? -21.502 -2.346 5.222 1.00 98.81 96 TYR A N 1
ATOM 712 C CA . TYR A 1 96 ? -21.015 -3.693 4.916 1.00 98.81 96 TYR A CA 1
ATOM 713 C C . TYR A 1 96 ? -20.252 -4.312 6.095 1.00 98.81 96 TYR A C 1
ATOM 715 O O . TYR A 1 96 ? -20.448 -5.488 6.414 1.00 98.81 96 TYR A O 1
ATOM 723 N N . PHE A 1 97 ? -19.427 -3.518 6.788 1.00 98.75 97 PHE A N 1
ATOM 724 C CA . PHE A 1 97 ? -18.680 -3.956 7.965 1.00 98.75 97 PHE A CA 1
ATOM 725 C C . PHE A 1 97 ? -19.605 -4.421 9.093 1.00 98.75 97 PHE A C 1
ATOM 727 O O . PHE A 1 97 ? -19.415 -5.512 9.634 1.00 98.75 97 PHE A O 1
ATOM 734 N N . ARG A 1 98 ? -20.644 -3.635 9.405 1.00 98.56 98 ARG A N 1
ATOM 735 C CA . ARG A 1 98 ? -21.644 -3.984 10.427 1.00 98.56 98 ARG A CA 1
ATOM 736 C C . ARG A 1 98 ? -22.506 -5.177 10.009 1.00 98.56 98 ARG A C 1
ATOM 738 O O . ARG A 1 98 ? -22.737 -6.059 10.831 1.00 98.56 98 ARG A O 1
ATOM 745 N N . ALA A 1 99 ? -22.942 -5.233 8.750 1.00 98.50 99 ALA A N 1
ATOM 746 C CA . ALA A 1 99 ? -23.788 -6.307 8.226 1.00 98.50 99 ALA A CA 1
ATOM 747 C C . ALA A 1 99 ? -23.102 -7.686 8.253 1.00 98.50 99 ALA A C 1
ATOM 749 O O . ALA A 1 99 ? -23.761 -8.698 8.483 1.00 98.50 99 ALA A O 1
ATOM 750 N N . HIS A 1 100 ? -21.780 -7.725 8.060 1.00 98.38 100 HIS A N 1
ATOM 751 C CA . HIS A 1 100 ? -20.998 -8.963 7.977 1.00 98.38 100 HIS A CA 1
ATOM 752 C C . HIS A 1 100 ? -20.113 -9.248 9.200 1.00 98.38 100 HIS A C 1
ATOM 754 O O . HIS A 1 100 ? -19.299 -10.172 9.162 1.00 98.38 100 HIS A O 1
ATOM 760 N N . GLY A 1 101 ? -20.255 -8.475 10.283 1.00 97.94 101 GLY A N 1
ATOM 761 C CA . GLY A 1 101 ? -19.473 -8.659 11.510 1.00 97.94 101 GLY A CA 1
ATOM 762 C C . GLY A 1 101 ? -17.962 -8.503 11.304 1.00 97.94 101 GLY A C 1
ATOM 763 O O . GLY A 1 101 ? -17.176 -9.187 11.965 1.00 97.94 101 GLY A O 1
ATOM 764 N N . ILE A 1 102 ? -17.552 -7.651 10.356 1.00 98.62 102 ILE A N 1
ATOM 765 C CA . ILE A 1 102 ? -16.142 -7.355 10.084 1.00 98.62 102 ILE A CA 1
ATOM 766 C C . ILE A 1 102 ? -15.524 -6.735 11.339 1.00 98.62 102 ILE A C 1
ATOM 768 O O . ILE A 1 102 ? -16.095 -5.828 11.935 1.00 98.62 102 ILE A O 1
ATOM 772 N N . THR A 1 103 ? -14.358 -7.239 11.738 1.00 98.19 103 THR A N 1
ATOM 773 C CA . THR A 1 103 ? -13.574 -6.727 12.876 1.00 98.19 103 THR A CA 1
ATOM 774 C C . THR A 1 103 ? -12.227 -6.169 12.426 1.00 98.19 103 THR A C 1
ATOM 776 O O . THR A 1 103 ? -11.697 -5.263 13.065 1.00 98.19 103 THR A O 1
ATOM 779 N N . ILE A 1 104 ? -11.714 -6.666 11.295 1.00 98.62 104 ILE A N 1
ATOM 780 C CA . ILE A 1 104 ? -10.482 -6.217 10.646 1.00 98.62 104 ILE A CA 1
ATOM 781 C C . ILE A 1 104 ? -10.773 -5.941 9.168 1.00 98.62 104 ILE A C 1
ATOM 783 O O . ILE A 1 104 ? -11.257 -6.825 8.458 1.00 98.62 104 ILE A O 1
ATOM 787 N N . ALA A 1 105 ? -10.429 -4.746 8.699 1.00 98.56 105 ALA A N 1
ATOM 788 C CA . ALA A 1 105 ? -10.411 -4.366 7.290 1.00 98.56 105 ALA A CA 1
ATOM 789 C C . ALA A 1 105 ? -8.955 -4.208 6.819 1.00 98.56 105 ALA A C 1
ATOM 791 O O . ALA A 1 105 ? -8.181 -3.492 7.451 1.00 98.56 105 ALA A O 1
ATOM 792 N N . VAL A 1 106 ? -8.569 -4.862 5.722 1.00 98.38 106 VAL A N 1
ATOM 793 C CA . VAL A 1 106 ? -7.200 -4.832 5.176 1.00 98.38 106 VAL A CA 1
ATOM 794 C C . VAL A 1 106 ? -7.211 -4.179 3.797 1.00 98.38 106 VAL A C 1
ATOM 796 O O . VAL A 1 106 ? -7.934 -4.640 2.919 1.00 98.38 106 VAL A O 1
ATOM 799 N N . THR A 1 107 ? -6.418 -3.130 3.568 1.00 97.25 107 THR A N 1
ATOM 800 C CA . THR A 1 107 ? -6.371 -2.425 2.270 1.00 97.25 107 THR A CA 1
ATOM 801 C C . THR A 1 107 ? -4.959 -1.973 1.885 1.00 97.25 107 THR A C 1
ATOM 803 O O . THR A 1 107 ? -4.107 -1.806 2.753 1.00 97.25 107 THR A O 1
ATOM 806 N N . GLY A 1 108 ? -4.679 -1.768 0.596 1.00 92.06 108 GLY A N 1
ATOM 807 C CA . GLY A 1 108 ? -3.458 -1.097 0.140 1.00 92.06 108 GLY A CA 1
ATOM 808 C C . GLY A 1 108 ? -3.663 0.397 -0.099 1.00 92.06 108 GLY A C 1
ATOM 809 O O . GLY A 1 108 ? -2.779 1.188 0.232 1.00 92.06 108 GLY A O 1
ATOM 810 N N . PHE A 1 109 ? -4.813 0.782 -0.664 1.00 93.56 109 PHE A N 1
ATOM 811 C CA . PHE A 1 109 ? -5.088 2.155 -1.090 1.00 93.56 109 PHE A CA 1
ATOM 812 C C . PHE A 1 109 ? -6.585 2.531 -1.150 1.00 93.56 109 PHE A C 1
ATOM 814 O O . PHE A 1 109 ? -6.936 3.589 -1.678 1.00 93.56 109 PHE A O 1
ATOM 821 N N . THR A 1 110 ? -7.490 1.738 -0.567 1.00 96.06 110 THR A N 1
ATOM 822 C CA . THR A 1 110 ? -8.899 2.130 -0.360 1.00 96.06 110 THR A CA 1
ATOM 823 C C . THR A 1 110 ? -8.977 3.129 0.806 1.00 96.06 110 THR A C 1
ATOM 825 O O . THR A 1 110 ? -9.378 2.802 1.918 1.00 96.06 110 THR A O 1
ATOM 828 N N . LEU A 1 111 ? -8.504 4.364 0.585 1.00 95.44 111 LEU A N 1
ATOM 829 C CA . LEU A 1 111 ? -8.261 5.354 1.654 1.00 95.44 111 LEU A CA 1
ATOM 830 C C . LEU A 1 111 ? -9.526 5.749 2.449 1.00 95.44 111 LEU A C 1
ATOM 832 O O . LEU A 1 111 ? -9.421 6.179 3.596 1.00 95.44 111 LEU A O 1
ATOM 836 N N . THR A 1 112 ? -10.718 5.569 1.874 1.00 97.50 112 THR A N 1
ATOM 837 C CA . THR A 1 112 ? -12.029 5.698 2.543 1.00 97.50 112 THR A CA 1
ATOM 838 C C . THR A 1 112 ? -12.153 4.786 3.764 1.00 97.50 112 THR A C 1
ATOM 840 O O . THR A 1 112 ? -12.692 5.204 4.793 1.00 97.50 112 THR A O 1
ATOM 843 N N . THR A 1 113 ? -11.509 3.615 3.729 1.00 97.88 113 THR A N 1
ATOM 844 C CA . THR A 1 113 ? -11.474 2.655 4.836 1.00 97.88 113 THR A CA 1
ATOM 845 C C . THR A 1 113 ? -10.845 3.250 6.108 1.00 97.88 113 THR A C 1
ATOM 847 O O . THR A 1 113 ? -11.178 2.831 7.217 1.00 97.88 113 THR A O 1
ATOM 850 N N . LEU A 1 114 ? -10.013 4.299 6.009 1.00 97.06 114 LEU A N 1
ATOM 851 C CA . LEU A 1 114 ? -9.485 5.027 7.176 1.00 97.06 114 LEU A CA 1
ATOM 852 C C . LEU A 1 114 ? -10.558 5.818 7.952 1.00 97.06 114 LEU A C 1
ATOM 854 O O . LEU A 1 114 ? -10.316 6.184 9.100 1.00 97.06 114 LEU A O 1
ATOM 858 N N . LEU A 1 115 ? -11.719 6.092 7.348 1.00 98.31 115 LEU A N 1
ATOM 859 C CA . LEU A 1 115 ? -12.855 6.785 7.968 1.00 98.31 115 LEU A CA 1
ATOM 860 C C . LEU A 1 115 ? -13.964 5.800 8.352 1.00 98.31 115 LEU A C 1
ATOM 862 O O . LEU A 1 115 ? -14.454 5.840 9.482 1.00 98.31 115 LEU A O 1
ATOM 866 N N . SER A 1 116 ? -14.335 4.879 7.458 1.00 98.62 116 SER A N 1
ATOM 867 C CA . SER A 1 116 ? -15.382 3.888 7.747 1.00 98.62 116 SER A CA 1
ATOM 868 C C . SER A 1 116 ? -14.987 2.913 8.850 1.00 98.62 116 SER A C 1
ATOM 870 O O . SER A 1 116 ? -15.842 2.512 9.637 1.00 98.62 116 SER A O 1
ATOM 872 N N . SER A 1 117 ? -13.694 2.605 8.993 1.00 97.81 117 SER A N 1
ATOM 873 C CA . SER A 1 117 ? -13.175 1.847 10.136 1.00 97.81 117 SER A CA 1
ATOM 874 C C . SER A 1 117 ? -13.464 2.547 11.469 1.00 97.81 117 SER A C 1
ATOM 876 O O . SER A 1 117 ? -13.975 1.911 12.392 1.00 97.81 117 SER A O 1
ATOM 878 N N . ARG A 1 118 ? -13.248 3.872 11.562 1.00 97.44 118 ARG A N 1
ATOM 879 C CA . ARG A 1 118 ? -13.631 4.673 12.743 1.00 97.44 118 ARG A CA 1
ATOM 880 C C . ARG A 1 118 ? -15.154 4.660 12.953 1.00 97.44 118 ARG A C 1
ATOM 882 O O . ARG A 1 118 ? -15.606 4.466 14.076 1.00 97.44 118 ARG A O 1
ATOM 889 N N . LEU A 1 119 ? -15.937 4.811 11.879 1.00 98.06 119 LEU A N 1
ATOM 890 C CA . LEU A 1 119 ? -17.410 4.846 11.905 1.00 98.06 119 LEU A CA 1
ATOM 891 C C . LEU A 1 119 ? -18.068 3.488 12.239 1.00 98.06 119 LEU A C 1
ATOM 893 O O . LEU A 1 119 ? -19.220 3.445 12.675 1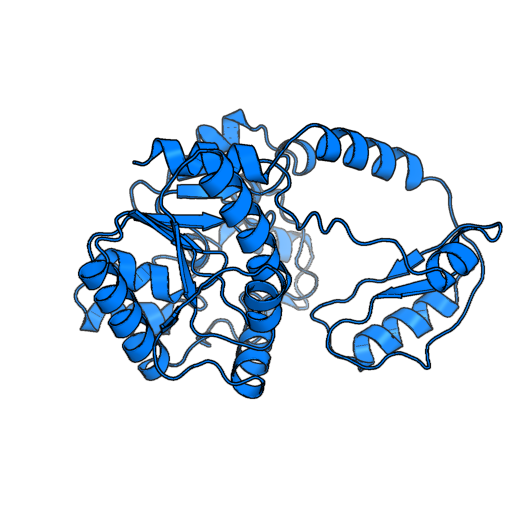.00 98.06 119 LEU A O 1
ATOM 897 N N . ALA A 1 120 ? -17.368 2.375 12.016 1.00 98.19 120 ALA A N 1
ATOM 898 C CA . ALA A 1 120 ? -17.843 1.018 12.291 1.00 98.19 120 ALA A CA 1
ATOM 899 C C . ALA A 1 120 ? -17.238 0.386 13.560 1.00 98.19 120 ALA A C 1
ATOM 901 O O . ALA A 1 120 ? -17.743 -0.641 14.007 1.00 98.19 120 ALA A O 1
ATOM 902 N N . GLY A 1 121 ? -16.185 0.974 14.144 1.00 97.19 121 GLY A N 1
ATOM 903 C CA . GLY A 1 121 ? -15.438 0.372 15.258 1.00 97.19 121 GLY A CA 1
ATOM 904 C C . GLY A 1 121 ? -14.521 -0.783 14.829 1.00 97.19 121 GLY A C 1
ATOM 905 O O . GLY A 1 121 ? -14.292 -1.708 15.601 1.00 97.19 121 GLY A O 1
ATOM 906 N N . VAL A 1 122 ? -14.031 -0.739 13.589 1.00 98.06 122 VAL A N 1
ATOM 907 C CA . VAL A 1 122 ? -13.214 -1.775 12.938 1.00 98.06 122 VAL A CA 1
ATOM 908 C C . VAL A 1 122 ? -11.738 -1.381 12.965 1.00 98.06 122 VAL A C 1
ATOM 910 O O . VAL A 1 122 ? -11.403 -0.205 12.802 1.00 98.06 122 VAL A O 1
ATOM 913 N N . GLN A 1 123 ? -10.842 -2.357 13.133 1.00 98.12 123 GLN A N 1
ATOM 914 C CA . GLN A 1 123 ? -9.407 -2.131 12.960 1.00 98.12 123 GLN A CA 1
ATOM 915 C C . GLN A 1 123 ? -9.069 -2.060 11.466 1.00 98.12 123 GLN A C 1
ATOM 917 O O . GLN A 1 123 ? -9.474 -2.936 10.701 1.00 98.12 123 GLN A O 1
ATOM 922 N N . VAL A 1 124 ? -8.302 -1.054 11.045 1.00 98.06 124 VAL A N 1
ATOM 923 C CA . VAL A 1 124 ? -7.771 -0.966 9.678 1.00 98.06 124 VAL A CA 1
ATOM 924 C C . VAL A 1 124 ? -6.297 -1.361 9.644 1.00 98.06 124 VAL A C 1
ATOM 926 O O . VAL A 1 124 ? -5.463 -0.797 10.356 1.00 98.06 124 VAL A O 1
ATOM 929 N N . ILE A 1 125 ? -5.974 -2.328 8.789 1.00 98.19 125 ILE A N 1
ATOM 930 C CA . ILE A 1 125 ? -4.612 -2.766 8.494 1.00 98.19 125 ILE A CA 1
ATOM 931 C C . ILE A 1 125 ? -4.256 -2.293 7.083 1.00 98.19 125 ILE A C 1
ATOM 933 O O . ILE A 1 125 ? -4.973 -2.610 6.134 1.00 98.19 125 ILE A O 1
ATOM 937 N N . THR A 1 126 ? -3.157 -1.553 6.914 1.00 96.31 126 THR A N 1
ATOM 938 C CA . THR A 1 126 ? -2.684 -1.164 5.573 1.00 96.31 126 THR A CA 1
ATOM 939 C C . THR A 1 126 ? -1.530 -2.044 5.102 1.00 96.31 126 THR A C 1
ATOM 941 O O . THR A 1 126 ? -0.594 -2.297 5.853 1.00 96.31 126 THR A O 1
ATOM 944 N N . GLU A 1 127 ? -1.546 -2.496 3.847 1.00 90.81 127 GLU A N 1
ATOM 945 C CA . GLU A 1 127 ? -0.368 -3.081 3.186 1.00 90.81 127 GLU A CA 1
ATOM 946 C C . GLU A 1 127 ? 0.379 -2.004 2.384 1.00 90.81 127 GLU A C 1
ATOM 948 O O . GLU A 1 127 ? 0.182 -1.800 1.180 1.00 90.81 127 GLU A O 1
ATOM 953 N N . HIS A 1 128 ? 1.234 -1.276 3.107 1.00 76.75 128 HIS A N 1
ATOM 954 C CA . HIS A 1 128 ? 1.829 -0.004 2.708 1.00 76.75 128 HIS A CA 1
ATOM 955 C C . HIS A 1 128 ? 2.511 -0.073 1.332 1.00 76.75 128 HIS A C 1
ATOM 957 O O . HIS A 1 128 ? 3.352 -0.934 1.083 1.00 76.75 128 HIS A O 1
ATOM 963 N N . ALA A 1 129 ? 2.177 0.841 0.419 1.00 61.09 129 ALA A N 1
ATOM 964 C CA . ALA A 1 129 ? 2.690 0.832 -0.953 1.00 61.09 129 ALA A CA 1
ATOM 965 C C . ALA A 1 129 ? 4.162 1.304 -1.041 1.00 61.09 129 ALA A C 1
ATOM 967 O O . ALA A 1 129 ? 4.461 2.430 -1.434 1.00 61.09 129 ALA A O 1
ATOM 968 N N . GLY A 1 130 ? 5.100 0.423 -0.680 1.00 71.19 130 GLY A N 1
ATOM 969 C CA . GLY A 1 130 ? 6.545 0.641 -0.799 1.00 71.19 130 GLY A CA 1
ATOM 970 C C . GLY A 1 130 ? 7.188 1.336 0.408 1.00 71.19 130 GLY A C 1
ATOM 971 O O . GLY A 1 130 ? 6.670 1.305 1.522 1.00 71.19 130 GLY A O 1
ATOM 972 N N . SER A 1 131 ? 8.352 1.952 0.195 1.00 76.31 131 SER A N 1
ATOM 973 C CA . SER A 1 131 ? 9.302 2.354 1.248 1.00 76.31 131 SER A CA 1
ATOM 974 C C . SER A 1 131 ? 9.054 3.714 1.922 1.00 76.31 131 SER A C 1
ATOM 976 O O . SER A 1 131 ? 9.887 4.165 2.708 1.00 76.31 131 SER A O 1
ATOM 978 N N . PHE A 1 132 ? 7.922 4.380 1.675 1.00 86.94 132 PHE A N 1
ATOM 979 C CA . PHE A 1 132 ? 7.590 5.695 2.260 1.00 86.94 132 PHE A CA 1
ATOM 980 C C . PHE A 1 132 ? 7.101 5.612 3.730 1.00 86.94 132 PHE A C 1
ATOM 982 O O . PHE A 1 132 ? 6.169 6.294 4.140 1.00 86.94 132 PHE A O 1
ATOM 989 N N . VAL A 1 133 ? 7.722 4.754 4.541 1.00 90.31 133 VAL A N 1
ATOM 990 C CA . VAL A 1 133 ? 7.331 4.495 5.938 1.00 90.31 133 VAL A CA 1
ATOM 991 C C . VAL A 1 133 ? 8.030 5.444 6.928 1.00 90.31 133 VAL A C 1
ATOM 993 O O . VAL A 1 133 ? 9.140 5.899 6.638 1.00 90.31 133 VAL A O 1
ATOM 996 N N . PRO A 1 134 ? 7.454 5.725 8.115 1.00 93.75 134 PRO A N 1
ATOM 997 C CA . PRO A 1 134 ? 7.996 6.707 9.062 1.00 93.75 134 PRO A CA 1
ATOM 998 C C . PRO A 1 134 ? 9.497 6.616 9.386 1.00 93.75 134 PRO A C 1
ATOM 1000 O O . PRO A 1 134 ? 10.169 7.642 9.233 1.00 93.75 134 PRO A O 1
ATOM 1003 N N . PRO A 1 135 ? 10.087 5.440 9.705 1.00 93.31 135 PRO A N 1
ATOM 1004 C CA . PRO A 1 135 ? 11.520 5.349 9.994 1.00 93.31 135 PRO A CA 1
ATOM 1005 C C . PRO A 1 135 ? 12.399 5.852 8.842 1.00 93.31 135 PRO A C 1
ATOM 1007 O O . PRO A 1 135 ? 13.441 6.458 9.080 1.00 93.31 135 PRO A O 1
ATOM 1010 N N . MET A 1 136 ? 11.960 5.680 7.589 1.00 91.75 136 MET A N 1
ATOM 1011 C CA . MET A 1 136 ? 12.735 6.057 6.406 1.00 91.75 136 MET A CA 1
ATOM 1012 C C . MET A 1 136 ? 12.913 7.563 6.273 1.00 91.75 136 MET A C 1
ATOM 1014 O O . MET A 1 136 ? 14.038 8.036 6.083 1.00 91.75 136 MET A O 1
ATOM 1018 N N . PHE A 1 137 ? 11.834 8.338 6.391 1.00 91.94 137 PHE A N 1
ATOM 1019 C CA . PHE A 1 137 ? 11.961 9.792 6.337 1.00 91.94 137 PHE A CA 1
ATOM 1020 C C . PHE A 1 137 ? 12.494 10.378 7.649 1.00 91.94 137 PHE A C 1
ATOM 1022 O O . PHE A 1 137 ? 13.309 11.300 7.607 1.00 91.94 137 PHE A O 1
ATOM 1029 N N . GLU A 1 138 ? 12.159 9.800 8.806 1.00 92.88 138 GLU A N 1
ATOM 1030 C CA . GLU A 1 138 ? 12.669 10.259 10.105 1.00 92.88 138 GLU A CA 1
ATOM 1031 C C . GLU A 1 138 ? 14.201 10.062 10.231 1.00 92.88 138 GLU A C 1
ATOM 1033 O O . GLU A 1 138 ? 14.894 10.965 10.717 1.00 92.88 138 GLU A O 1
ATOM 1038 N N . HIS A 1 139 ? 14.763 8.983 9.661 1.00 92.25 139 HIS A N 1
ATOM 1039 C CA . HIS A 1 139 ? 16.217 8.754 9.525 1.00 92.25 139 HIS A CA 1
ATOM 1040 C C . HIS A 1 139 ? 16.853 9.477 8.315 1.00 92.25 139 HIS A C 1
ATOM 1042 O O . HIS A 1 139 ? 18.069 9.435 8.119 1.00 92.25 139 HIS A O 1
ATOM 1048 N N . ARG A 1 140 ? 16.062 10.235 7.543 1.00 92.81 140 ARG A N 1
ATOM 1049 C CA . ARG A 1 140 ? 16.468 11.055 6.381 1.00 92.81 140 ARG A CA 1
ATOM 1050 C C . ARG A 1 140 ? 16.960 10.270 5.158 1.00 92.81 140 ARG A C 1
ATOM 1052 O O . ARG A 1 140 ? 17.797 10.762 4.389 1.00 92.81 140 ARG A O 1
ATOM 1059 N N . LEU A 1 141 ? 16.458 9.054 4.979 1.00 91.69 141 LEU A N 1
ATOM 1060 C CA . LEU A 1 141 ? 16.907 8.109 3.958 1.00 91.69 141 LEU A CA 1
ATOM 1061 C C . LEU A 1 141 ? 16.244 8.316 2.590 1.00 91.69 141 LEU A C 1
ATOM 1063 O O . LEU A 1 141 ? 16.812 7.882 1.589 1.00 91.69 141 LEU A O 1
ATOM 1067 N N . LEU A 1 142 ? 15.116 9.035 2.498 1.00 89.94 142 LEU A N 1
ATOM 1068 C CA . LEU A 1 142 ? 14.508 9.329 1.195 1.00 89.94 142 LEU A CA 1
ATOM 1069 C C . LEU A 1 142 ? 15.439 10.217 0.339 1.00 89.94 142 LEU A C 1
ATOM 1071 O O . LEU A 1 142 ? 16.063 11.143 0.880 1.00 89.94 142 LEU A O 1
ATOM 1075 N N . PRO A 1 143 ? 15.528 9.983 -0.985 1.00 88.94 143 PRO A N 1
ATOM 1076 C CA . PRO A 1 143 ? 16.271 10.836 -1.912 1.00 88.94 143 PRO A CA 1
ATOM 1077 C C . PRO A 1 143 ? 15.569 12.188 -2.133 1.00 88.94 143 PRO A C 1
ATOM 1079 O O . PRO A 1 143 ? 14.474 12.435 -1.628 1.00 88.94 143 PRO A O 1
ATOM 1082 N N . ALA A 1 144 ? 16.189 13.081 -2.908 1.00 86.00 144 ALA A N 1
ATOM 1083 C CA . ALA A 1 144 ? 15.472 14.233 -3.454 1.00 86.00 144 ALA A CA 1
ATOM 1084 C C . ALA A 1 144 ? 14.428 13.745 -4.486 1.00 86.00 144 ALA A C 1
ATOM 1086 O O . ALA A 1 144 ? 14.774 12.921 -5.334 1.00 86.00 144 ALA A O 1
ATOM 1087 N N . PRO A 1 145 ? 13.167 14.212 -4.442 1.00 83.44 145 PRO A N 1
ATOM 1088 C CA . PRO A 1 145 ? 12.149 13.797 -5.402 1.00 83.44 145 PRO A CA 1
ATOM 1089 C C . PRO A 1 145 ? 12.389 14.440 -6.775 1.00 83.44 145 PRO A C 1
ATOM 1091 O O . PRO A 1 145 ? 12.385 15.663 -6.897 1.00 83.44 145 PRO A O 1
ATOM 1094 N N . THR A 1 146 ? 12.517 13.618 -7.823 1.00 77.31 146 THR A N 1
ATOM 1095 C CA . THR A 1 146 ? 12.661 14.056 -9.231 1.00 77.31 146 THR A CA 1
ATOM 1096 C C . THR A 1 146 ? 11.521 14.979 -9.678 1.00 77.31 146 THR A C 1
ATOM 1098 O O . THR A 1 146 ? 11.710 15.887 -10.491 1.00 77.31 146 THR A O 1
ATOM 1101 N N . HIS A 1 147 ? 10.328 14.761 -9.122 1.00 75.12 147 HIS A N 1
ATOM 1102 C CA . HIS A 1 147 ? 9.156 15.613 -9.276 1.00 75.12 147 HIS A CA 1
ATOM 1103 C C . HIS A 1 147 ? 8.647 15.982 -7.873 1.00 75.12 147 HIS A C 1
ATOM 1105 O O . HIS A 1 147 ? 7.977 15.171 -7.235 1.00 75.12 147 HIS A O 1
ATOM 1111 N N . PRO A 1 148 ? 9.021 17.156 -7.330 1.00 73.19 148 PRO A N 1
ATOM 1112 C CA . PRO A 1 148 ? 8.578 17.573 -6.007 1.00 73.19 148 PRO A CA 1
ATOM 1113 C C . PRO A 1 148 ? 7.105 17.999 -6.016 1.00 73.19 148 PRO A C 1
ATOM 1115 O O . PRO A 1 148 ? 6.656 18.703 -6.918 1.00 73.19 148 PRO A O 1
ATOM 1118 N N . VAL A 1 149 ? 6.389 17.623 -4.954 1.00 70.56 149 VAL A N 1
ATOM 1119 C CA . VAL A 1 149 ? 4.939 17.847 -4.792 1.00 70.56 149 VAL A CA 1
ATOM 1120 C C . VAL A 1 149 ? 4.567 19.334 -4.659 1.00 70.56 149 VAL A C 1
ATOM 1122 O O . VAL A 1 149 ? 3.467 19.727 -5.028 1.00 70.56 149 VAL A O 1
ATOM 1125 N N . ASP A 1 150 ? 5.478 20.187 -4.175 1.00 74.06 150 ASP A N 1
ATOM 1126 C CA . ASP A 1 150 ? 5.356 21.643 -4.343 1.00 74.06 150 ASP A CA 1
ATOM 1127 C C . ASP A 1 150 ? 6.096 22.060 -5.632 1.00 74.06 150 ASP A C 1
ATOM 1129 O O . ASP A 1 150 ? 7.331 21.981 -5.666 1.00 74.06 150 ASP A O 1
ATOM 1133 N N . PRO A 1 151 ? 5.398 22.562 -6.674 1.00 72.25 151 PRO A N 1
ATOM 1134 C CA . PRO A 1 151 ? 6.026 23.011 -7.916 1.00 72.25 151 PRO A CA 1
ATOM 1135 C C . PRO A 1 151 ? 7.088 24.103 -7.726 1.00 72.25 151 PRO A C 1
ATOM 1137 O O . PRO A 1 151 ? 7.979 24.241 -8.564 1.00 72.25 151 PRO A O 1
ATOM 1140 N N . ARG A 1 152 ? 7.049 24.863 -6.622 1.00 76.12 152 ARG A N 1
ATOM 1141 C CA . ARG A 1 152 ? 8.071 25.869 -6.274 1.00 76.12 152 ARG A CA 1
ATOM 1142 C C . ARG A 1 152 ? 9.436 25.236 -6.001 1.00 76.12 152 ARG A C 1
ATOM 1144 O O . ARG A 1 152 ? 10.461 25.881 -6.205 1.00 76.12 152 ARG A O 1
ATOM 1151 N N . LEU A 1 153 ? 9.460 23.971 -5.578 1.00 78.38 153 LEU A N 1
ATOM 1152 C CA . LEU A 1 153 ? 10.684 23.213 -5.319 1.00 78.38 153 LEU A CA 1
ATOM 1153 C C . LEU A 1 153 ? 11.283 22.584 -6.586 1.00 78.38 153 LEU A C 1
ATOM 1155 O O . LEU A 1 153 ? 12.379 22.040 -6.512 1.00 78.38 153 LEU A O 1
ATOM 1159 N N . LYS A 1 154 ? 10.635 22.697 -7.759 1.00 80.75 154 LYS A N 1
ATOM 1160 C CA . LYS A 1 154 ? 11.137 22.168 -9.048 1.00 80.75 154 LYS A CA 1
ATOM 1161 C C . LYS A 1 154 ? 12.539 22.677 -9.427 1.00 80.75 154 LYS A C 1
ATOM 1163 O O . LYS A 1 154 ? 13.239 22.033 -10.201 1.00 80.75 154 LYS A O 1
ATOM 1168 N N . HIS A 1 155 ? 12.934 23.829 -8.889 1.00 83.12 155 HIS A N 1
ATOM 1169 C CA . HIS A 1 155 ? 14.253 24.440 -9.082 1.00 83.12 155 HIS A CA 1
ATOM 1170 C C . HIS A 1 155 ? 15.027 24.612 -7.760 1.00 83.12 155 HIS A C 1
ATOM 1172 O O . HIS A 1 155 ? 16.007 25.354 -7.706 1.00 83.12 155 HIS A O 1
ATOM 1178 N N . ALA A 1 156 ? 14.590 23.949 -6.683 1.00 84.75 156 ALA A N 1
ATOM 1179 C CA . ALA A 1 156 ? 15.337 23.898 -5.432 1.00 84.75 156 ALA A CA 1
ATOM 1180 C C . ALA A 1 156 ? 16.530 22.931 -5.566 1.00 84.75 156 ALA A C 1
ATOM 1182 O O . ALA A 1 156 ? 16.387 21.888 -6.201 1.00 84.75 156 ALA A O 1
ATOM 1183 N N . PRO A 1 157 ? 17.687 23.215 -4.940 1.00 89.25 157 PRO A N 1
ATOM 1184 C CA . PRO A 1 157 ? 18.794 22.264 -4.892 1.00 89.25 157 PRO A CA 1
ATOM 1185 C C . PRO A 1 157 ? 18.399 20.948 -4.209 1.00 89.25 157 PRO A C 1
ATOM 1187 O O . PRO A 1 157 ? 17.686 20.965 -3.202 1.00 89.25 157 PRO A O 1
ATOM 1190 N N . ASP A 1 158 ? 18.947 19.826 -4.678 1.00 89.00 158 ASP A N 1
ATOM 1191 C CA . ASP A 1 158 ? 18.661 18.472 -4.180 1.00 89.00 158 ASP A CA 1
ATOM 1192 C C . ASP A 1 158 ? 18.752 18.349 -2.654 1.00 89.00 158 ASP A C 1
ATOM 1194 O O . ASP A 1 158 ? 17.925 17.686 -2.033 1.00 89.00 158 ASP A O 1
ATOM 1198 N N . TRP A 1 159 ? 19.724 19.015 -2.019 1.00 91.44 159 TRP A N 1
ATOM 1199 C CA . TRP A 1 159 ? 19.878 18.986 -0.561 1.00 91.44 159 TRP A CA 1
ATOM 1200 C C . TRP A 1 159 ? 18.665 19.584 0.169 1.00 91.44 159 TRP A C 1
ATOM 1202 O O . TRP A 1 159 ? 18.304 19.099 1.241 1.00 91.44 159 TRP A O 1
ATOM 1212 N N . LEU A 1 160 ? 18.017 20.601 -0.408 1.00 89.88 160 LEU A N 1
ATOM 1213 C CA . LEU A 1 160 ? 16.841 21.263 0.154 1.00 89.88 160 LEU A CA 1
ATOM 1214 C C . LEU A 1 160 ? 15.577 20.447 -0.125 1.00 89.88 160 LEU A C 1
ATOM 1216 O O . LEU A 1 160 ? 14.788 20.217 0.789 1.00 89.88 160 LEU A O 1
ATOM 1220 N N . ALA A 1 161 ? 15.416 19.946 -1.353 1.00 88.81 161 ALA A N 1
ATOM 1221 C CA . ALA A 1 161 ? 14.314 19.052 -1.701 1.00 88.81 161 ALA A CA 1
ATOM 1222 C C . ALA A 1 161 ? 14.346 17.767 -0.844 1.00 88.81 161 ALA A C 1
ATOM 1224 O O . ALA A 1 161 ? 13.329 17.387 -0.259 1.00 88.81 161 ALA A O 1
ATOM 1225 N N . ARG A 1 162 ? 15.536 17.172 -0.659 1.00 91.25 162 ARG A N 1
ATOM 1226 C CA . ARG A 1 162 ? 15.780 16.052 0.263 1.00 91.25 162 ARG A CA 1
ATOM 1227 C C . ARG A 1 162 ? 15.520 16.433 1.723 1.00 91.25 162 ARG A C 1
ATOM 1229 O O . ARG A 1 162 ? 14.895 15.661 2.444 1.00 91.25 162 ARG A O 1
ATOM 1236 N N . PHE A 1 163 ? 15.973 17.598 2.189 1.00 91.25 163 PHE A N 1
ATOM 1237 C CA . PHE A 1 163 ? 15.717 18.048 3.564 1.00 91.25 163 PHE A CA 1
ATOM 1238 C C . PHE A 1 163 ? 14.217 18.182 3.862 1.00 91.25 163 PHE A C 1
ATOM 1240 O O . PHE A 1 163 ? 13.784 17.831 4.959 1.00 91.25 163 PHE A O 1
ATOM 1247 N N . LEU A 1 164 ? 13.434 18.670 2.895 1.00 90.00 164 LEU A N 1
ATOM 1248 C CA . LEU A 1 164 ? 11.995 18.873 3.045 1.00 90.00 164 LEU A CA 1
ATOM 1249 C C . LEU A 1 164 ? 11.225 17.547 3.025 1.00 90.00 164 LEU A C 1
ATOM 1251 O O . LEU A 1 164 ? 10.519 17.272 3.993 1.00 90.00 164 LEU A O 1
ATOM 1255 N N . ILE A 1 165 ? 11.412 16.689 2.012 1.00 89.00 165 ILE A N 1
ATOM 1256 C CA . ILE A 1 165 ? 10.683 15.404 1.919 1.00 89.00 165 ILE A CA 1
ATOM 1257 C C . ILE A 1 165 ? 10.952 14.475 3.115 1.00 89.00 165 ILE A C 1
ATOM 1259 O O . ILE A 1 165 ? 10.102 13.672 3.475 1.00 89.00 165 ILE A O 1
ATOM 1263 N N . ASN A 1 166 ? 12.099 14.627 3.786 1.00 92.69 166 ASN A N 1
ATOM 1264 C CA . ASN A 1 166 ? 12.439 13.879 4.997 1.00 92.69 166 ASN A CA 1
ATOM 1265 C C . ASN A 1 166 ? 11.960 14.543 6.314 1.00 92.69 166 ASN A C 1
ATOM 1267 O O . ASN A 1 166 ? 12.291 14.074 7.400 1.00 92.69 166 ASN A O 1
ATOM 1271 N N . ARG A 1 167 ? 11.237 15.675 6.271 1.00 90.81 167 ARG A N 1
ATOM 1272 C CA . ARG A 1 167 ? 10.799 16.416 7.480 1.00 90.81 167 ARG A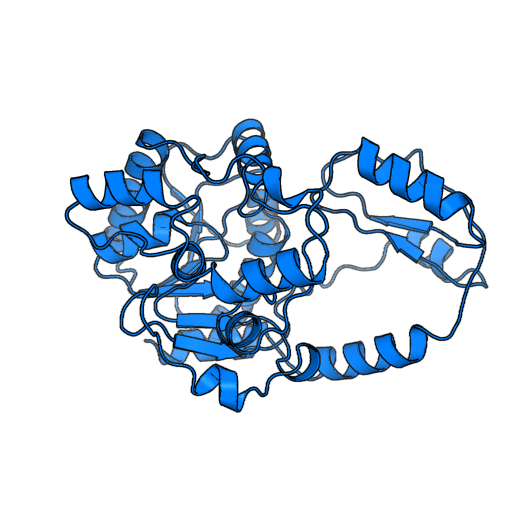 CA 1
ATOM 1273 C C . ARG A 1 167 ? 9.369 16.956 7.447 1.00 90.81 167 ARG A C 1
ATOM 1275 O O . ARG A 1 167 ? 8.902 17.463 8.469 1.00 90.81 167 ARG A O 1
ATOM 1282 N N . THR A 1 168 ? 8.688 16.882 6.308 1.00 90.19 168 THR A N 1
ATOM 1283 C CA . THR A 1 168 ? 7.292 17.309 6.142 1.00 90.19 168 THR A CA 1
ATOM 1284 C C . THR A 1 168 ? 6.219 16.209 6.175 1.00 90.19 168 THR A C 1
ATOM 1286 O O . THR A 1 168 ? 5.104 16.590 6.525 1.00 90.19 168 THR A O 1
ATOM 1289 N N . PRO A 1 169 ? 6.448 14.905 5.883 1.00 91.38 169 PRO A N 1
ATOM 1290 C CA . PRO A 1 169 ? 5.349 13.939 5.723 1.00 91.38 169 PRO A CA 1
ATOM 1291 C C . PRO A 1 169 ? 4.372 13.867 6.903 1.00 91.38 169 PRO A C 1
ATOM 1293 O O . PRO A 1 169 ? 3.165 13.940 6.694 1.00 91.38 169 PRO A O 1
ATOM 1296 N N . ASN A 1 170 ? 4.874 13.849 8.143 1.00 93.25 170 ASN A N 1
ATOM 1297 C CA . ASN A 1 170 ? 4.061 13.850 9.368 1.00 93.25 170 ASN A CA 1
ATOM 1298 C C . ASN A 1 170 ? 3.582 15.244 9.825 1.00 93.25 170 ASN A C 1
ATOM 1300 O O . ASN A 1 170 ? 3.198 15.442 10.974 1.00 93.25 170 ASN A O 1
ATOM 1304 N N . ARG A 1 171 ? 3.664 16.257 8.958 1.00 92.31 171 ARG A N 1
ATOM 1305 C CA . ARG A 1 171 ? 3.305 17.660 9.253 1.00 92.31 171 ARG A CA 1
ATOM 1306 C C . ARG A 1 171 ? 2.551 18.339 8.112 1.00 92.31 171 ARG A C 1
ATOM 1308 O O . ARG A 1 171 ? 2.227 19.519 8.212 1.00 92.31 171 ARG A O 1
ATOM 1315 N N . PHE A 1 172 ? 2.334 17.620 7.018 1.00 90.75 172 PHE A N 1
ATOM 1316 C CA . PHE A 1 172 ? 1.806 18.140 5.771 1.00 90.75 172 PHE A CA 1
ATOM 1317 C C . PHE A 1 172 ? 0.397 17.580 5.553 1.00 90.75 172 PHE A C 1
ATOM 1319 O O . PHE A 1 172 ? 0.281 16.383 5.313 1.00 90.75 172 PHE A O 1
ATOM 1326 N N . PRO A 1 173 ? -0.668 18.399 5.622 1.00 90.31 173 PRO A N 1
ATOM 1327 C CA . PRO A 1 173 ? -2.053 17.953 5.431 1.00 90.31 173 PRO A CA 1
ATOM 1328 C C . PRO A 1 173 ? -2.445 17.863 3.941 1.00 90.31 173 PRO A C 1
ATOM 1330 O O . PRO A 1 173 ? -3.612 18.020 3.584 1.00 90.31 173 PRO A O 1
ATOM 1333 N N . GLY A 1 174 ? -1.465 17.689 3.046 1.00 89.75 174 GLY A N 1
ATOM 1334 C CA . GLY A 1 174 ? -1.729 17.528 1.617 1.00 89.75 174 GLY A CA 1
ATOM 1335 C C . GLY A 1 174 ? -2.544 16.261 1.363 1.00 89.75 174 GLY A C 1
ATOM 1336 O O . GLY A 1 174 ? -2.336 15.259 2.039 1.00 89.75 174 GLY A O 1
ATOM 1337 N N . TYR A 1 175 ? -3.471 16.319 0.409 1.00 91.12 175 TYR A N 1
ATOM 1338 C CA . TYR A 1 175 ? -4.443 15.267 0.079 1.00 91.12 175 TYR A CA 1
ATOM 1339 C C . TYR A 1 175 ? -5.463 14.898 1.185 1.00 91.12 175 TYR A C 1
ATOM 1341 O O . TYR A 1 175 ? -6.463 14.255 0.878 1.00 91.12 175 TYR A O 1
ATOM 1349 N N . CYS A 1 176 ? -5.291 15.346 2.437 1.00 94.19 176 CYS A N 1
ATOM 1350 C CA . CYS A 1 176 ? -6.186 15.001 3.555 1.00 94.19 176 CYS A CA 1
ATOM 1351 C C . CYS A 1 176 ? -7.532 15.753 3.551 1.00 94.19 176 CYS A C 1
ATOM 1353 O O . CYS A 1 176 ? -8.528 15.222 4.031 1.00 94.19 176 CYS A O 1
ATOM 1355 N N . SER A 1 177 ? -7.596 16.972 2.996 1.00 92.31 177 SER A N 1
ATOM 1356 C CA . SER A 1 177 ? -8.673 17.921 3.347 1.00 92.31 177 SER A CA 1
ATOM 1357 C C . SER A 1 177 ? -10.113 17.472 3.045 1.00 92.31 177 SER A C 1
ATOM 1359 O O . SER A 1 177 ? -11.027 17.930 3.727 1.00 92.31 177 SER A O 1
ATOM 1361 N N . GLY A 1 178 ? -10.336 16.621 2.034 1.00 93.94 178 GLY A N 1
ATOM 1362 C CA . GLY A 1 178 ? -11.662 16.050 1.748 1.00 93.94 178 GLY A CA 1
ATOM 1363 C C . GLY A 1 178 ? -12.089 15.045 2.815 1.00 93.94 178 GLY A C 1
ATOM 1364 O O . GLY A 1 178 ? -13.191 15.130 3.351 1.00 93.94 178 GLY A O 1
ATOM 1365 N N . PHE A 1 179 ? -11.165 14.163 3.204 1.00 96.44 179 PHE A N 1
ATOM 1366 C CA . PHE A 1 179 ? -11.359 13.236 4.314 1.00 96.44 179 PHE A CA 1
ATOM 1367 C C . PHE A 1 179 ? -11.586 13.982 5.632 1.00 96.44 179 PHE A C 1
ATOM 1369 O O . PHE A 1 179 ? -12.469 13.600 6.387 1.00 96.44 179 PHE A O 1
ATOM 1376 N N . ASP A 1 180 ? -10.852 15.067 5.900 1.00 96.44 180 ASP A N 1
ATOM 1377 C CA . ASP A 1 180 ? -11.017 15.838 7.140 1.00 96.44 180 ASP A CA 1
ATOM 1378 C C . ASP A 1 180 ? -12.411 16.481 7.255 1.00 96.44 180 ASP A C 1
ATOM 1380 O O . ASP A 1 180 ? -13.017 16.419 8.323 1.00 96.44 180 ASP A O 1
ATOM 1384 N N . ARG A 1 181 ? -12.960 17.030 6.157 1.00 96.94 181 ARG A N 1
ATOM 1385 C CA . ARG A 1 181 ? -14.332 17.579 6.134 1.00 96.94 181 ARG A CA 1
ATOM 1386 C C . ARG A 1 181 ? -15.384 16.502 6.390 1.00 96.94 181 ARG A C 1
ATOM 1388 O O . ARG A 1 181 ? -16.250 16.678 7.240 1.00 96.94 181 ARG A O 1
ATOM 1395 N N . VAL A 1 182 ? -15.289 15.367 5.698 1.00 98.25 182 VAL A N 1
ATOM 1396 C CA . VAL A 1 182 ? -16.254 14.267 5.869 1.00 98.25 182 VAL A CA 1
ATOM 1397 C C . VAL A 1 182 ? -16.089 13.581 7.235 1.00 98.25 182 VAL A C 1
ATOM 1399 O O . VAL A 1 182 ? -17.071 13.131 7.818 1.00 98.25 182 VAL A O 1
ATOM 1402 N N . ALA A 1 183 ? -14.883 13.559 7.809 1.00 97.94 183 ALA A N 1
ATOM 1403 C CA . ALA A 1 183 ? -14.656 13.093 9.176 1.00 97.94 183 ALA A CA 1
ATOM 1404 C C . ALA A 1 183 ? -15.298 14.020 10.226 1.00 97.94 183 ALA A C 1
ATOM 1406 O O . ALA A 1 183 ? -15.898 13.518 11.176 1.00 97.94 183 ALA A O 1
ATOM 1407 N N . GLU A 1 184 ? -15.234 15.345 10.036 1.00 98.12 184 GLU A N 1
ATOM 1408 C CA . GLU A 1 184 ? -15.934 16.328 10.878 1.00 98.12 184 GLU A CA 1
ATOM 1409 C C . GLU A 1 184 ? -17.463 16.154 10.795 1.00 98.12 184 GLU A C 1
ATOM 1411 O O . GLU A 1 184 ? -18.123 16.065 11.830 1.00 98.12 184 GLU A O 1
ATOM 1416 N N . GLU A 1 185 ? -18.020 16.001 9.587 1.00 98.06 185 GLU A N 1
ATOM 1417 C CA . GLU A 1 185 ? -19.452 15.724 9.363 1.00 98.06 185 GLU A CA 1
ATOM 1418 C C . GLU A 1 185 ? -19.932 14.423 10.031 1.00 98.06 185 GLU A C 1
ATOM 1420 O O . GLU A 1 185 ? -21.051 14.362 10.543 1.00 98.06 185 GLU A O 1
ATOM 1425 N N . LEU A 1 186 ? -19.090 13.385 10.038 1.00 97.69 186 LEU A N 1
ATOM 1426 C CA . LEU A 1 186 ? -19.377 12.079 10.643 1.00 97.69 186 LEU A CA 1
ATOM 1427 C C . LEU A 1 186 ? -19.035 12.002 12.143 1.00 97.69 186 LEU A C 1
ATOM 1429 O O . LEU A 1 186 ? -19.345 10.995 12.782 1.00 97.69 186 LEU A O 1
ATOM 1433 N N . GLY A 1 187 ? -18.392 13.025 12.715 1.00 97.69 187 GLY A N 1
ATOM 1434 C CA . GLY A 1 187 ? -17.957 13.043 14.115 1.00 97.69 187 GLY A CA 1
ATOM 1435 C C . GLY A 1 187 ? -16.829 12.055 14.452 1.00 97.69 187 GLY A C 1
ATOM 1436 O O . GLY A 1 187 ? -16.757 11.585 15.589 1.00 97.69 187 GLY A O 1
ATOM 1437 N N . VAL A 1 188 ? -15.963 11.718 13.489 1.00 97.50 188 VAL A N 1
ATOM 1438 C CA . VAL A 1 188 ? -14.859 10.746 13.641 1.00 97.50 188 VAL A CA 1
ATOM 1439 C C . VAL A 1 188 ? -13.472 11.400 13.538 1.00 97.50 188 VAL A C 1
ATOM 1441 O O . VAL A 1 188 ? -13.325 12.549 13.132 1.00 97.50 188 VAL A O 1
ATOM 1444 N N . GLU A 1 189 ? -12.417 10.669 13.916 1.00 95.50 189 GLU A N 1
ATOM 1445 C CA . GLU A 1 189 ? -11.032 11.158 13.824 1.00 95.50 189 GLU A CA 1
ATOM 1446 C C . GLU A 1 189 ? -10.579 11.296 12.353 1.00 95.50 189 GLU A C 1
ATOM 1448 O O . GLU A 1 189 ? -10.416 10.290 11.651 1.00 95.50 189 GLU A O 1
ATOM 1453 N N . GLY A 1 190 ? -10.320 12.535 11.914 1.00 95.25 190 GLY A N 1
ATOM 1454 C CA . GLY A 1 190 ? -9.738 12.875 10.605 1.00 95.25 190 GLY A CA 1
ATOM 1455 C C . GLY A 1 190 ? -8.296 12.384 10.397 1.00 95.25 190 GLY A C 1
ATOM 1456 O O . GLY A 1 190 ? -7.797 11.533 11.135 1.00 95.25 190 GLY A O 1
ATOM 1457 N N . ILE A 1 191 ? -7.609 12.894 9.372 1.00 95.56 191 ILE A N 1
ATOM 1458 C CA . ILE A 1 191 ? -6.316 12.369 8.906 1.00 95.56 191 ILE A CA 1
ATOM 1459 C C . ILE A 1 191 ? -5.191 13.387 9.185 1.00 95.56 191 ILE A C 1
ATOM 1461 O O . ILE A 1 191 ? -4.945 14.287 8.381 1.00 95.56 191 ILE A O 1
ATOM 1465 N N . PRO A 1 192 ? -4.438 13.253 10.299 1.00 94.12 192 PRO A N 1
ATOM 1466 C CA . PRO A 1 192 ? -3.594 14.334 10.826 1.00 94.12 192 PRO A CA 1
ATOM 1467 C C . PRO A 1 192 ? -2.372 14.715 9.968 1.00 94.12 192 PRO A C 1
ATOM 1469 O O . PRO A 1 192 ? -1.726 15.728 10.252 1.00 94.12 192 PRO A O 1
ATOM 1472 N N . SER A 1 193 ? -2.015 13.920 8.954 1.00 95.06 193 SER A N 1
ATOM 1473 C CA . SER A 1 193 ? -0.978 14.246 7.967 1.00 95.06 193 SER A CA 1
ATOM 1474 C C . SER A 1 193 ? -1.002 13.297 6.764 1.00 95.06 193 SER A C 1
ATOM 1476 O O . SER A 1 193 ? -1.583 12.216 6.831 1.00 95.06 193 SER A O 1
ATOM 1478 N N . LEU A 1 194 ? -0.269 13.646 5.705 1.00 92.69 194 LEU A N 1
ATOM 1479 C CA . LEU A 1 194 ? -0.015 12.782 4.552 1.00 92.69 194 LEU A CA 1
ATOM 1480 C C . LEU A 1 194 ? 0.637 11.444 4.935 1.00 92.69 194 LEU A C 1
ATOM 1482 O O . LEU A 1 194 ? 0.374 10.431 4.298 1.00 92.69 194 LEU A O 1
ATOM 1486 N N . ALA A 1 195 ? 1.467 11.408 5.981 1.00 93.19 195 ALA A N 1
ATOM 1487 C CA . ALA A 1 195 ? 1.982 10.136 6.479 1.00 93.19 195 ALA A CA 1
ATOM 1488 C C . ALA A 1 195 ? 0.880 9.295 7.150 1.00 93.19 195 ALA A C 1
ATOM 1490 O O . ALA A 1 195 ? 0.845 8.085 6.968 1.00 93.19 195 ALA A O 1
ATOM 1491 N N . ALA A 1 196 ? -0.056 9.919 7.873 1.00 94.75 196 ALA A N 1
ATOM 1492 C CA . ALA A 1 196 ? -1.209 9.225 8.454 1.00 94.75 196 ALA A CA 1
ATOM 1493 C C . ALA A 1 196 ? -2.252 8.781 7.406 1.00 94.75 196 ALA A C 1
ATOM 1495 O O . ALA A 1 196 ? -3.005 7.851 7.670 1.00 94.75 196 ALA A O 1
ATOM 1496 N N . LEU A 1 197 ? -2.274 9.396 6.217 1.00 94.06 197 LEU A N 1
ATOM 1497 C CA . LEU A 1 197 ? -3.104 8.973 5.077 1.00 94.06 197 LEU A CA 1
ATOM 1498 C C . LEU A 1 197 ? -2.685 7.604 4.504 1.00 94.06 197 LEU A C 1
ATOM 1500 O O . LEU A 1 197 ? -3.446 6.998 3.761 1.00 94.06 197 LEU A O 1
ATOM 1504 N N . LEU A 1 198 ? -1.485 7.115 4.833 1.00 92.44 198 LEU A N 1
ATOM 1505 C CA . LEU A 1 198 ? -0.916 5.870 4.298 1.00 92.44 198 LEU A CA 1
ATOM 1506 C C . LEU A 1 198 ? -0.767 4.764 5.366 1.00 92.44 198 LEU A C 1
ATOM 1508 O O . LEU A 1 198 ? -0.295 3.666 5.067 1.00 92.44 198 LEU A O 1
ATOM 1512 N N . LEU A 1 199 ? -1.174 5.035 6.611 1.00 94.81 199 LEU A N 1
ATOM 1513 C CA . LEU A 1 199 ? -0.973 4.155 7.764 1.00 94.81 199 LEU A CA 1
ATOM 1514 C C . LEU A 1 199 ? -2.307 3.750 8.400 1.00 94.81 199 LEU A C 1
ATOM 1516 O O . LEU A 1 199 ? -3.162 4.595 8.666 1.00 94.81 199 LEU A O 1
ATOM 1520 N N . GLY A 1 200 ? -2.452 2.457 8.684 1.00 95.44 200 GLY A N 1
ATOM 1521 C CA . GLY A 1 200 ? -3.549 1.926 9.488 1.00 95.44 200 GLY A CA 1
ATOM 1522 C C . GLY A 1 200 ? -3.273 1.983 10.995 1.00 95.44 200 GLY A C 1
ATOM 1523 O O . GLY A 1 200 ? -2.321 2.615 11.467 1.00 95.44 200 GLY A O 1
ATOM 1524 N N . ASP A 1 201 ? -4.080 1.248 11.759 1.00 96.88 201 ASP A N 1
ATOM 1525 C CA . ASP A 1 201 ? -3.761 0.903 13.151 1.00 96.88 201 ASP A CA 1
ATOM 1526 C C . ASP A 1 201 ? -2.562 -0.064 13.192 1.00 96.88 201 ASP A C 1
ATOM 1528 O O . ASP A 1 201 ? -1.694 0.041 14.054 1.00 96.88 201 ASP A O 1
ATOM 1532 N N . LEU A 1 202 ? -2.463 -0.948 12.194 1.00 97.12 202 LEU A N 1
ATOM 1533 C CA . LEU A 1 202 ? -1.259 -1.707 11.859 1.00 97.12 202 LEU A CA 1
ATOM 1534 C C . LEU A 1 202 ? -0.928 -1.479 10.380 1.00 97.12 202 LEU A C 1
ATOM 1536 O O . LEU A 1 202 ? -1.795 -1.592 9.522 1.00 97.12 202 LEU A O 1
ATOM 1540 N N . SER A 1 203 ? 0.328 -1.177 10.068 1.00 96.25 203 SER A N 1
ATOM 1541 C CA . SER A 1 203 ? 0.798 -1.020 8.689 1.00 96.25 203 SER A CA 1
ATOM 1542 C C . SER A 1 203 ? 1.849 -2.082 8.382 1.00 96.25 203 SER A C 1
ATOM 1544 O O . SER A 1 203 ? 2.944 -2.087 8.952 1.00 96.25 203 SER A O 1
ATOM 1546 N N . LEU A 1 204 ? 1.503 -3.004 7.491 1.00 95.56 204 LEU A N 1
ATOM 1547 C CA . LEU A 1 204 ? 2.394 -4.031 6.975 1.00 95.56 204 LEU A CA 1
ATOM 1548 C C . LEU A 1 204 ? 3.347 -3.377 5.970 1.00 95.56 204 LEU A C 1
ATOM 1550 O O . LEU A 1 204 ? 2.909 -2.728 5.022 1.00 95.56 204 LEU A O 1
ATOM 1554 N N . VAL A 1 205 ? 4.648 -3.537 6.193 1.00 93.00 205 VAL A N 1
ATOM 1555 C CA . VAL A 1 205 ? 5.727 -2.982 5.370 1.00 93.00 205 VAL A CA 1
ATOM 1556 C C . VAL A 1 205 ? 6.237 -4.097 4.450 1.00 93.00 205 VAL A C 1
ATOM 1558 O O . VAL A 1 205 ? 6.918 -5.007 4.941 1.00 93.00 205 VAL A O 1
ATOM 1561 N N . PRO A 1 206 ? 5.897 -4.076 3.145 1.00 90.56 206 PRO A N 1
ATOM 1562 C CA . PRO A 1 206 ? 6.101 -5.199 2.232 1.00 90.56 206 PRO A CA 1
ATOM 1563 C C . PRO A 1 206 ? 7.502 -5.198 1.604 1.00 90.56 206 PRO A C 1
ATOM 1565 O O . PRO A 1 206 ? 7.659 -5.275 0.387 1.00 90.56 206 PRO A O 1
ATOM 1568 N N . GLU A 1 207 ? 8.528 -5.024 2.430 1.00 89.38 207 GLU A N 1
ATOM 1569 C CA . GLU A 1 207 ? 9.904 -4.771 2.005 1.00 89.38 207 GLU A CA 1
ATOM 1570 C C . GLU A 1 207 ? 10.889 -5.290 3.060 1.00 89.38 207 GLU A C 1
ATOM 1572 O O . GLU A 1 207 ? 10.527 -5.462 4.227 1.00 89.38 207 GLU A O 1
ATOM 1577 N N . ILE A 1 208 ? 12.136 -5.531 2.654 1.00 88.38 208 ILE A N 1
ATOM 1578 C CA . ILE A 1 208 ? 13.239 -5.887 3.548 1.00 88.38 208 ILE A CA 1
ATOM 1579 C C . ILE A 1 208 ? 13.873 -4.592 4.092 1.00 88.38 208 ILE A C 1
ATOM 1581 O O . ILE A 1 208 ? 14.488 -3.851 3.318 1.00 88.38 208 ILE A O 1
ATOM 1585 N N . PRO A 1 209 ? 13.771 -4.298 5.402 1.00 86.56 209 PRO A N 1
ATOM 1586 C CA . PRO A 1 209 ? 14.273 -3.055 6.006 1.00 86.56 209 PRO A CA 1
ATOM 1587 C C . PRO A 1 209 ? 15.735 -2.761 5.667 1.00 86.56 209 PRO A C 1
ATOM 1589 O O . PRO A 1 209 ? 16.101 -1.628 5.349 1.00 86.56 209 PRO A O 1
ATOM 1592 N N . GLU A 1 210 ? 16.564 -3.801 5.657 1.00 87.31 210 GLU A N 1
ATOM 1593 C CA . GLU A 1 210 ? 18.005 -3.712 5.461 1.00 87.31 210 GLU A CA 1
ATOM 1594 C C . GLU A 1 210 ? 18.378 -3.346 4.009 1.00 87.31 210 GLU A C 1
ATOM 1596 O O . GLU A 1 210 ? 19.470 -2.833 3.767 1.00 87.31 210 GLU A O 1
ATOM 1601 N N . VAL A 1 211 ? 17.465 -3.536 3.043 1.00 84.12 211 VAL A N 1
ATOM 1602 C CA . VAL A 1 211 ? 17.588 -3.008 1.667 1.00 84.12 211 VAL A CA 1
ATOM 1603 C C . VAL A 1 211 ? 17.333 -1.497 1.637 1.00 84.12 211 VAL A C 1
ATOM 1605 O O . VAL A 1 211 ? 17.913 -0.787 0.816 1.00 84.12 211 VAL A O 1
ATOM 1608 N N . LEU A 1 212 ? 16.513 -0.992 2.563 1.00 81.69 212 LEU A N 1
ATOM 1609 C CA . LEU A 1 212 ? 16.199 0.427 2.715 1.00 81.69 212 LEU A CA 1
ATOM 1610 C C . LEU A 1 212 ? 17.191 1.192 3.614 1.00 81.69 212 LEU A C 1
ATOM 1612 O O . LEU A 1 212 ? 17.255 2.419 3.545 1.00 81.69 212 LEU A O 1
ATOM 1616 N N . GLY A 1 213 ? 17.985 0.490 4.427 1.00 87.25 213 GLY A N 1
ATOM 1617 C CA . GLY A 1 213 ? 18.985 1.086 5.324 1.00 87.25 213 GLY A CA 1
ATOM 1618 C C . GLY A 1 213 ? 18.513 1.323 6.764 1.00 87.25 213 GLY A C 1
ATOM 1619 O O . GLY A 1 213 ? 19.129 2.117 7.473 1.00 87.25 213 GLY A O 1
ATOM 1620 N N . VAL A 1 214 ? 17.454 0.634 7.194 1.00 90.62 214 VAL A N 1
ATOM 1621 C CA . VAL A 1 214 ? 17.006 0.513 8.597 1.00 90.62 214 VAL A CA 1
ATOM 1622 C C . VAL A 1 214 ? 16.955 -0.967 8.988 1.00 90.62 214 VAL A C 1
ATOM 1624 O O . VAL A 1 214 ? 16.964 -1.830 8.118 1.00 90.62 214 VAL A O 1
ATOM 1627 N N . SER A 1 215 ? 16.907 -1.294 10.276 1.00 91.19 215 SER A N 1
ATOM 1628 C CA . SER A 1 215 ? 16.707 -2.678 10.728 1.00 91.19 215 SER A CA 1
ATOM 1629 C C . SER A 1 215 ? 15.231 -3.017 10.953 1.00 91.19 215 SER A C 1
ATOM 1631 O O . SER A 1 215 ? 14.426 -2.156 11.319 1.00 91.19 215 SER A O 1
ATOM 1633 N N . ALA A 1 216 ? 14.870 -4.297 10.831 1.00 89.25 216 ALA A N 1
ATOM 1634 C CA . ALA A 1 216 ? 13.537 -4.777 11.215 1.00 89.25 216 ALA A CA 1
ATOM 1635 C C . ALA A 1 216 ? 13.169 -4.447 12.676 1.00 89.25 216 ALA A C 1
ATOM 1637 O O . ALA A 1 216 ? 12.008 -4.171 12.979 1.00 89.25 216 ALA A O 1
ATOM 1638 N N . ALA A 1 217 ? 14.163 -4.404 13.570 1.00 91.50 217 ALA A N 1
ATOM 1639 C CA . ALA A 1 217 ? 13.978 -4.021 14.967 1.00 91.50 217 ALA A CA 1
ATOM 1640 C C . ALA A 1 217 ? 13.610 -2.535 15.135 1.00 91.50 217 ALA A C 1
ATOM 1642 O O . ALA A 1 217 ? 12.735 -2.224 15.938 1.00 91.50 217 ALA A O 1
ATOM 1643 N N . GLU A 1 218 ? 14.217 -1.622 14.369 1.00 92.06 218 GLU A N 1
ATOM 1644 C CA . GLU A 1 218 ? 13.856 -0.194 14.384 1.00 92.06 218 GLU A CA 1
ATOM 1645 C C . GLU A 1 218 ? 12.445 0.048 13.835 1.00 92.06 218 GLU A C 1
ATOM 1647 O O . GLU A 1 218 ? 11.715 0.874 14.378 1.00 92.06 218 GLU A O 1
ATOM 1652 N N . VAL A 1 219 ? 12.030 -0.695 12.800 1.00 92.56 219 VAL A N 1
ATOM 1653 C CA . VAL A 1 219 ? 10.660 -0.602 12.267 1.00 92.56 219 VAL A CA 1
ATOM 1654 C C . VAL A 1 219 ? 9.640 -1.133 13.281 1.00 92.56 219 VAL A C 1
ATOM 1656 O O . VAL A 1 219 ? 8.638 -0.469 13.527 1.00 92.56 219 VAL A O 1
ATOM 1659 N N . ALA A 1 220 ? 9.903 -2.282 13.911 1.00 91.56 220 ALA A N 1
ATOM 1660 C CA . ALA A 1 220 ? 9.004 -2.877 14.906 1.00 91.56 220 ALA A CA 1
ATOM 1661 C C . ALA A 1 220 ? 8.959 -2.112 16.247 1.00 91.56 220 ALA A C 1
ATOM 1663 O O . ALA A 1 220 ? 7.965 -2.196 16.964 1.00 91.56 220 ALA A O 1
ATOM 1664 N N . ALA A 1 221 ? 10.016 -1.370 16.595 1.00 94.44 221 ALA A N 1
ATOM 1665 C CA . ALA A 1 221 ? 10.078 -0.523 17.790 1.00 94.44 221 ALA A CA 1
ATOM 1666 C C . ALA A 1 221 ? 9.621 0.931 17.547 1.00 94.44 221 ALA A C 1
ATOM 1668 O O . ALA A 1 221 ? 9.657 1.750 18.471 1.00 94.44 221 ALA A O 1
ATOM 1669 N N . TRP A 1 222 ? 9.211 1.276 16.322 1.00 95.31 222 TRP A N 1
ATOM 1670 C CA . TRP A 1 222 ? 8.706 2.609 16.002 1.00 95.31 222 TRP A CA 1
ATOM 1671 C C . TRP A 1 222 ? 7.408 2.914 16.763 1.00 95.31 222 TRP A C 1
ATOM 1673 O O . TRP A 1 222 ? 6.545 2.052 16.927 1.00 95.31 222 TRP A O 1
ATOM 1683 N N . THR A 1 223 ? 7.253 4.164 17.206 1.00 95.38 223 THR A N 1
ATOM 1684 C CA . THR A 1 223 ? 6.050 4.635 17.906 1.00 95.38 223 THR A CA 1
ATOM 1685 C C . THR A 1 223 ? 5.554 5.966 17.328 1.00 95.38 223 THR A C 1
ATOM 1687 O O . THR A 1 223 ? 6.369 6.826 16.977 1.00 95.38 223 THR A O 1
ATOM 1690 N N . PRO A 1 224 ? 4.228 6.175 17.226 1.00 95.56 224 PRO A N 1
ATOM 1691 C CA . PRO A 1 224 ? 3.659 7.356 16.588 1.00 95.56 224 PRO A CA 1
ATOM 1692 C C . PRO A 1 224 ? 3.903 8.629 17.410 1.00 95.56 224 PRO A C 1
ATOM 1694 O O . PRO A 1 224 ? 3.336 8.832 18.483 1.00 95.56 224 PRO A O 1
ATOM 1697 N N . GLY A 1 225 ? 4.731 9.525 16.869 1.00 93.56 225 GLY A N 1
ATOM 1698 C CA . GLY A 1 225 ? 4.873 10.903 17.343 1.00 93.56 225 GLY A CA 1
ATOM 1699 C C . GLY A 1 225 ? 3.730 11.834 16.898 1.00 93.56 225 GLY A C 1
ATOM 1700 O O . GLY A 1 225 ? 2.677 11.410 16.422 1.00 93.56 225 GLY A O 1
ATOM 1701 N N . LYS A 1 226 ? 3.942 13.154 17.001 1.00 93.12 226 LYS A N 1
ATOM 1702 C CA . LYS A 1 226 ? 2.971 14.140 16.494 1.00 93.12 226 LYS A CA 1
ATOM 1703 C C . LYS A 1 226 ? 2.801 14.004 14.973 1.00 93.12 226 LYS A C 1
ATOM 1705 O O . LYS A 1 226 ? 3.791 14.082 14.250 1.00 93.12 226 LYS A O 1
ATOM 1710 N N . GLY A 1 227 ? 1.548 13.917 14.521 1.00 93.44 227 GLY A N 1
ATOM 1711 C CA . GLY A 1 227 ? 1.172 13.867 13.101 1.00 93.44 227 GLY A CA 1
ATOM 1712 C C . GLY A 1 227 ? 0.678 12.506 12.610 1.00 93.44 227 GLY A C 1
ATOM 1713 O O . GLY A 1 227 ? 0.247 12.405 11.465 1.00 93.44 227 GLY A O 1
ATOM 1714 N N . TYR A 1 228 ? 0.714 11.488 13.466 1.00 95.19 228 TYR A N 1
ATOM 1715 C CA . TYR A 1 228 ? 0.166 10.152 13.225 1.00 95.19 228 TYR A CA 1
ATOM 1716 C C . TYR A 1 228 ? -1.074 9.919 14.103 1.00 95.19 228 TYR A C 1
ATOM 1718 O O . TYR A 1 228 ? -1.300 10.681 15.048 1.00 95.19 228 TYR A O 1
ATOM 1726 N N . ARG A 1 229 ? -1.860 8.870 13.821 1.00 93.44 229 ARG A N 1
ATOM 1727 C CA . ARG A 1 229 ? -2.916 8.421 14.744 1.00 93.44 229 ARG A CA 1
ATOM 1728 C C . ARG A 1 229 ? -2.279 7.792 15.999 1.00 93.44 229 ARG A C 1
ATOM 1730 O O . ARG A 1 229 ? -1.250 7.116 15.879 1.00 93.44 229 ARG A O 1
ATOM 1737 N N . PRO A 1 230 ? -2.841 7.988 17.205 1.00 91.31 230 PRO A N 1
ATOM 1738 C CA . PRO A 1 230 ? -2.368 7.302 18.404 1.00 91.31 230 PRO A CA 1
ATOM 1739 C C . PRO A 1 230 ? -2.489 5.782 18.251 1.00 91.31 230 PRO A C 1
ATOM 1741 O O . PRO A 1 230 ? -3.542 5.276 17.879 1.00 91.31 230 PRO A O 1
ATOM 1744 N N . GLY A 1 231 ? -1.424 5.046 18.567 1.00 91.38 231 GLY A N 1
ATOM 1745 C CA . GLY A 1 231 ? -1.434 3.579 18.547 1.00 91.38 231 GLY A CA 1
ATOM 1746 C C . GLY A 1 231 ? -1.173 2.909 17.192 1.00 91.38 231 GLY A C 1
ATOM 1747 O O . GLY A 1 231 ? -1.084 1.684 17.181 1.00 91.38 231 GLY A O 1
ATOM 1748 N N . SER A 1 232 ? -0.982 3.658 16.094 1.00 95.00 232 SER A N 1
ATOM 1749 C CA . SER A 1 232 ? -0.498 3.090 14.823 1.00 95.00 232 SER A CA 1
ATOM 1750 C C . SER A 1 232 ? 0.817 2.324 15.012 1.00 95.00 232 SER A C 1
ATOM 1752 O O . SER A 1 232 ? 1.756 2.835 15.621 1.00 95.00 232 SER A O 1
ATOM 1754 N N . GLN A 1 233 ? 0.898 1.122 14.445 1.00 95.81 233 GLN A N 1
ATOM 1755 C CA . GLN A 1 233 ? 2.059 0.227 14.490 1.00 95.81 233 GLN A CA 1
ATOM 1756 C C . GLN A 1 233 ? 2.599 -0.054 13.084 1.00 95.81 233 GLN A C 1
ATOM 1758 O O . GLN A 1 233 ? 1.863 0.014 12.098 1.00 95.81 233 GLN A O 1
ATOM 1763 N N . LEU A 1 234 ? 3.877 -0.428 12.992 1.00 95.38 234 LEU A N 1
ATOM 1764 C CA . LEU A 1 234 ? 4.506 -0.912 11.762 1.00 95.38 234 LEU A CA 1
ATOM 1765 C C . LEU A 1 234 ? 4.952 -2.362 11.956 1.00 95.38 234 LEU A C 1
ATOM 1767 O O . LEU A 1 234 ? 5.504 -2.707 13.000 1.00 95.38 234 LEU A O 1
ATOM 1771 N N . ARG A 1 235 ? 4.782 -3.204 10.934 1.00 93.94 235 ARG A N 1
ATOM 1772 C CA . ARG A 1 235 ? 5.354 -4.555 10.924 1.00 93.94 235 ARG A CA 1
ATOM 1773 C C . ARG A 1 235 ? 5.951 -4.902 9.577 1.00 93.94 235 ARG A C 1
ATOM 1775 O O . ARG A 1 235 ? 5.281 -4.870 8.554 1.00 93.94 235 ARG A O 1
ATOM 1782 N N . THR A 1 236 ? 7.211 -5.297 9.599 1.00 93.31 236 THR A N 1
ATOM 1783 C CA . THR A 1 236 ? 7.937 -5.799 8.437 1.00 93.31 236 THR A CA 1
ATOM 1784 C C . THR A 1 236 ? 7.429 -7.192 8.097 1.00 93.31 236 THR A C 1
ATOM 1786 O O . THR A 1 236 ? 7.565 -8.104 8.913 1.00 93.31 236 THR A O 1
ATOM 1789 N N . VAL A 1 237 ? 6.839 -7.352 6.914 1.00 92.69 237 VAL A N 1
ATOM 1790 C CA . VAL A 1 237 ? 6.395 -8.664 6.407 1.00 92.69 237 VAL A CA 1
ATOM 1791 C C . VAL A 1 237 ? 7.331 -9.199 5.322 1.00 92.69 237 VAL A C 1
ATOM 1793 O O . VAL A 1 237 ? 7.275 -10.375 4.991 1.00 92.69 237 VAL A O 1
ATOM 1796 N N . GLY A 1 238 ? 8.244 -8.365 4.812 1.00 89.62 238 GLY A N 1
ATOM 1797 C CA . GLY A 1 238 ? 9.068 -8.695 3.653 1.00 89.62 238 GLY A CA 1
ATOM 1798 C C . GLY A 1 238 ? 8.286 -8.580 2.339 1.00 89.62 238 GLY A C 1
ATOM 1799 O O . GLY A 1 238 ? 7.148 -8.114 2.341 1.00 89.62 238 GLY A O 1
ATOM 1800 N N . PRO A 1 239 ? 8.888 -8.947 1.199 1.00 88.69 239 PRO A N 1
ATOM 1801 C CA . PRO A 1 239 ? 8.340 -8.641 -0.120 1.00 88.69 239 PRO A CA 1
ATOM 1802 C C . PRO A 1 239 ? 6.951 -9.246 -0.363 1.00 88.69 239 PRO A C 1
ATOM 1804 O O . PRO A 1 239 ? 6.798 -10.458 -0.502 1.00 88.69 239 PRO A O 1
ATOM 1807 N N . LEU A 1 240 ? 5.937 -8.383 -0.457 1.00 86.44 240 LEU A N 1
ATOM 1808 C CA . LEU A 1 240 ? 4.563 -8.762 -0.788 1.00 86.44 240 LEU A CA 1
ATOM 1809 C C . LEU A 1 240 ? 4.282 -8.367 -2.240 1.00 86.44 240 LEU A C 1
ATOM 1811 O O . LEU A 1 240 ? 4.013 -7.204 -2.544 1.00 86.44 240 LEU A O 1
ATOM 1815 N N . PHE A 1 241 ? 4.387 -9.337 -3.143 1.00 77.88 241 PHE A N 1
ATOM 1816 C CA . PHE A 1 241 ? 4.126 -9.178 -4.570 1.00 77.88 241 PHE A CA 1
ATOM 1817 C C . PHE A 1 241 ? 3.506 -10.454 -5.133 1.00 77.88 241 PHE A C 1
ATOM 1819 O O . PHE A 1 241 ? 3.797 -11.545 -4.649 1.00 77.88 241 PHE A O 1
ATOM 1826 N N . ALA A 1 242 ? 2.699 -10.294 -6.182 1.00 70.75 242 ALA A N 1
ATOM 1827 C CA . ALA A 1 242 ? 1.991 -11.382 -6.839 1.00 70.75 242 ALA A CA 1
ATOM 1828 C C . ALA A 1 242 ? 2.930 -12.513 -7.289 1.00 70.75 242 ALA A C 1
ATOM 1830 O O . ALA A 1 242 ? 3.868 -12.264 -8.052 1.00 70.75 242 ALA A O 1
ATOM 1831 N N . GLN A 1 243 ? 2.621 -13.755 -6.912 1.00 69.44 243 GLN A N 1
ATOM 1832 C CA . GLN A 1 243 ? 3.308 -14.960 -7.397 1.00 69.44 243 GLN A CA 1
ATOM 1833 C C . GLN A 1 243 ? 2.421 -15.792 -8.351 1.00 69.44 243 GLN A C 1
ATOM 1835 O O . GLN A 1 243 ? 2.034 -16.917 -8.023 1.00 69.44 243 GLN A O 1
ATOM 1840 N N . PRO A 1 244 ? 2.063 -15.275 -9.547 1.00 65.94 244 PRO A N 1
ATOM 1841 C CA . PRO A 1 244 ? 1.231 -16.007 -10.493 1.00 65.94 244 PRO A CA 1
ATOM 1842 C C . PRO A 1 244 ? 1.997 -17.205 -11.069 1.00 65.94 244 PRO A C 1
ATOM 1844 O O . PRO A 1 244 ? 2.985 -17.041 -11.785 1.00 65.94 244 PRO A O 1
ATOM 1847 N N . ASN A 1 245 ? 1.503 -18.419 -10.812 1.00 68.25 245 ASN A N 1
ATOM 1848 C CA . ASN A 1 245 ? 2.022 -19.654 -11.406 1.00 68.25 245 ASN A CA 1
ATOM 1849 C C . ASN A 1 245 ? 1.563 -19.801 -12.872 1.00 68.25 245 ASN A C 1
ATOM 1851 O O . ASN A 1 245 ? 0.784 -20.689 -13.219 1.00 68.25 245 ASN A O 1
ATOM 1855 N N . LEU A 1 246 ? 2.003 -18.871 -13.721 1.00 69.12 246 LEU A N 1
ATOM 1856 C CA . LEU A 1 246 ? 1.739 -18.848 -15.156 1.00 69.12 246 LEU A CA 1
ATOM 1857 C C . LEU A 1 246 ? 3.006 -19.254 -15.925 1.00 69.12 246 LEU A C 1
ATOM 1859 O O . LEU A 1 246 ? 4.094 -18.777 -15.594 1.00 69.12 246 LEU A O 1
ATOM 1863 N N . PRO A 1 247 ? 2.898 -20.094 -16.971 1.00 74.31 247 PRO A N 1
ATOM 1864 C CA . PRO A 1 247 ? 4.033 -20.384 -17.835 1.00 74.31 247 PRO A CA 1
ATOM 1865 C C . PRO A 1 247 ? 4.465 -19.115 -18.579 1.00 74.31 247 PRO A C 1
ATOM 1867 O O . PRO A 1 247 ? 3.631 -18.356 -19.077 1.00 74.31 247 PRO A O 1
ATOM 1870 N N . ILE A 1 248 ? 5.777 -18.907 -18.700 1.00 73.38 248 ILE A N 1
ATOM 1871 C CA . ILE A 1 248 ? 6.331 -17.859 -19.564 1.00 73.38 248 ILE A CA 1
ATOM 1872 C C . ILE A 1 248 ? 5.921 -18.182 -21.017 1.00 73.38 248 ILE A C 1
ATOM 1874 O O . ILE A 1 248 ? 6.107 -19.325 -21.446 1.00 73.38 248 ILE A O 1
ATOM 1878 N N . PRO A 1 249 ? 5.370 -17.227 -21.792 1.00 75.19 249 PRO A N 1
ATOM 1879 C CA . PRO A 1 249 ? 4.932 -17.505 -23.158 1.00 75.19 249 PRO A CA 1
ATOM 1880 C C . PRO A 1 249 ? 6.078 -18.018 -24.056 1.00 75.19 249 PRO A C 1
ATOM 1882 O O . PRO A 1 249 ? 7.212 -17.539 -23.920 1.00 75.19 249 PRO A O 1
ATOM 1885 N N . PRO A 1 250 ? 5.833 -18.960 -24.990 1.00 77.38 250 PRO A N 1
ATOM 1886 C CA . PRO A 1 250 ? 6.878 -19.542 -25.839 1.00 77.38 250 PRO A CA 1
ATOM 1887 C C . PRO A 1 250 ? 7.687 -18.513 -26.641 1.00 77.38 250 PRO A C 1
ATOM 1889 O O . PRO A 1 250 ? 8.886 -18.689 -26.855 1.00 77.38 250 PRO A O 1
ATOM 1892 N N . GLU A 1 251 ? 7.060 -17.416 -27.056 1.00 74.06 251 GLU A N 1
ATOM 1893 C CA . GLU A 1 251 ? 7.690 -16.284 -27.729 1.00 74.06 251 GLU A CA 1
ATOM 1894 C C . GLU A 1 251 ? 8.619 -15.481 -26.804 1.00 74.06 251 GLU A C 1
ATOM 1896 O O . GLU A 1 251 ? 9.658 -15.000 -27.257 1.00 74.06 251 GLU A O 1
ATOM 1901 N N . VAL A 1 252 ? 8.311 -15.406 -25.503 1.00 78.38 252 VAL A N 1
ATOM 1902 C CA . VAL A 1 252 ? 9.169 -14.776 -24.486 1.00 78.38 252 VAL A CA 1
ATOM 1903 C C . VAL A 1 252 ? 10.349 -15.686 -24.140 1.00 78.38 252 VAL A C 1
ATOM 1905 O O . VAL A 1 252 ? 11.469 -15.191 -24.057 1.00 78.38 252 VAL A O 1
ATOM 1908 N N . HIS A 1 253 ? 10.153 -17.007 -24.053 1.00 80.31 253 HIS A N 1
ATOM 1909 C CA . HIS A 1 253 ? 11.264 -17.972 -24.004 1.00 80.31 253 HIS A CA 1
ATOM 1910 C C . HIS A 1 253 ? 12.183 -17.826 -25.232 1.00 80.31 253 HIS A C 1
ATOM 1912 O O . HIS A 1 253 ? 13.361 -17.504 -25.096 1.00 80.31 253 HIS A O 1
ATOM 1918 N N . THR A 1 254 ? 11.615 -17.908 -26.440 1.00 81.31 254 THR A N 1
ATOM 1919 C CA . THR A 1 254 ? 12.332 -17.765 -27.727 1.00 81.31 254 THR A CA 1
ATOM 1920 C C . THR A 1 254 ? 13.011 -16.395 -27.897 1.00 81.31 254 THR A C 1
ATOM 1922 O O . THR A 1 254 ? 13.936 -16.234 -28.706 1.00 81.31 254 THR A O 1
ATOM 1925 N N . PHE A 1 255 ? 12.556 -15.375 -27.166 1.00 80.31 255 PHE A N 1
ATOM 1926 C CA . PHE A 1 255 ? 13.268 -14.114 -27.019 1.00 80.31 255 PHE A CA 1
ATOM 1927 C C . PHE A 1 255 ? 14.442 -14.273 -26.048 1.00 80.31 255 PHE A C 1
ATOM 1929 O O . PHE A 1 255 ? 15.582 -14.056 -26.455 1.00 80.31 255 PHE A O 1
ATOM 1936 N N . LEU A 1 256 ? 14.194 -14.651 -24.792 1.00 83.88 256 LEU A N 1
ATOM 1937 C CA . LEU A 1 256 ? 15.196 -14.704 -23.722 1.00 83.88 256 LEU A CA 1
ATOM 1938 C C . LEU A 1 256 ? 16.378 -15.631 -24.047 1.00 83.88 256 LEU A C 1
ATOM 1940 O O . LEU A 1 256 ? 17.515 -15.205 -23.847 1.00 83.88 256 LEU A O 1
ATOM 1944 N N . ASP A 1 257 ? 16.125 -16.801 -24.645 1.00 86.44 257 ASP A N 1
ATOM 1945 C CA . ASP A 1 257 ? 17.117 -17.836 -24.997 1.00 86.44 257 ASP A CA 1
ATOM 1946 C C . ASP A 1 257 ? 18.207 -17.368 -25.987 1.00 86.44 257 ASP A C 1
ATOM 1948 O O . ASP A 1 257 ? 19.237 -18.024 -26.161 1.00 86.44 257 ASP A O 1
ATOM 1952 N N . ARG A 1 258 ? 18.007 -16.229 -26.663 1.00 82.50 258 ARG A N 1
ATOM 1953 C CA . ARG A 1 258 ? 19.007 -15.652 -27.575 1.00 82.50 258 ARG A CA 1
ATOM 1954 C C . ARG A 1 258 ? 20.211 -15.123 -26.781 1.00 82.50 258 ARG A C 1
ATOM 1956 O O . ARG A 1 258 ? 20.026 -14.538 -25.718 1.00 82.50 258 ARG A O 1
ATOM 1963 N N . PRO A 1 259 ? 21.450 -15.247 -27.289 1.00 79.88 259 PRO A N 1
ATOM 1964 C CA . PRO A 1 259 ? 22.622 -14.733 -26.590 1.00 79.88 259 PRO A CA 1
ATOM 1965 C C . PRO A 1 259 ? 22.601 -13.201 -26.472 1.00 79.88 259 PRO A C 1
ATOM 1967 O O . PRO A 1 259 ? 22.142 -12.494 -27.369 1.00 79.88 259 PRO A O 1
ATOM 1970 N N . GLY A 1 260 ? 23.163 -12.700 -25.370 1.00 73.75 260 GLY A N 1
ATOM 1971 C CA . GLY A 1 260 ? 23.252 -11.274 -25.049 1.00 73.75 260 GLY A CA 1
ATOM 1972 C C . GLY A 1 260 ? 22.254 -10.830 -23.966 1.00 73.75 260 GLY A C 1
ATOM 1973 O O . GLY A 1 260 ? 21.184 -11.426 -23.848 1.00 73.75 260 GLY A O 1
ATOM 1974 N N . PRO A 1 261 ? 22.580 -9.810 -23.150 1.00 77.00 261 PRO A N 1
ATOM 1975 C CA . PRO A 1 261 ? 21.682 -9.280 -22.118 1.00 77.00 261 PRO A CA 1
ATOM 1976 C C . PRO A 1 261 ? 20.324 -8.782 -22.650 1.00 77.00 261 PRO A C 1
ATOM 1978 O O . PRO A 1 261 ? 20.117 -8.583 -23.848 1.00 77.00 261 PRO A O 1
ATOM 1981 N N . THR A 1 262 ? 19.389 -8.595 -21.717 1.00 78.25 262 THR A N 1
ATOM 1982 C CA . THR A 1 262 ? 18.025 -8.103 -21.939 1.00 78.25 262 THR A CA 1
ATOM 1983 C C . THR A 1 262 ? 17.685 -7.074 -20.869 1.00 78.25 262 THR A C 1
ATOM 1985 O O . THR A 1 262 ? 17.915 -7.319 -19.687 1.00 78.25 262 THR A O 1
ATOM 1988 N N . ILE A 1 263 ? 17.091 -5.955 -21.280 1.00 80.56 263 ILE A N 1
ATOM 1989 C CA . ILE A 1 263 ? 16.367 -5.039 -20.402 1.00 80.56 263 ILE A CA 1
ATOM 1990 C C . ILE A 1 263 ? 14.899 -5.461 -20.399 1.00 80.56 263 ILE A C 1
ATOM 1992 O O . ILE A 1 263 ? 14.243 -5.481 -21.440 1.00 80.56 263 ILE A O 1
ATOM 1996 N N . TYR A 1 264 ? 14.379 -5.775 -19.218 1.00 82.69 264 TYR A N 1
ATOM 1997 C CA . TYR A 1 264 ? 12.947 -5.919 -18.986 1.00 82.69 264 TYR A CA 1
ATOM 1998 C C . TYR A 1 264 ? 12.363 -4.551 -18.613 1.00 82.69 264 TYR A C 1
ATOM 2000 O O . TYR A 1 264 ? 12.810 -3.936 -17.645 1.00 82.69 264 TYR A O 1
ATOM 2008 N N . LEU A 1 265 ? 11.393 -4.061 -19.389 1.00 82.56 265 LEU A N 1
ATOM 2009 C CA . LEU A 1 265 ? 10.764 -2.753 -19.201 1.00 82.56 265 LEU A CA 1
ATOM 2010 C C . LEU A 1 265 ? 9.282 -2.927 -18.846 1.00 82.56 265 LEU A C 1
ATOM 2012 O O . LEU A 1 265 ? 8.451 -3.166 -19.719 1.00 82.56 265 LEU A O 1
ATOM 2016 N N . ALA A 1 266 ? 8.950 -2.768 -17.564 1.00 76.12 266 ALA A N 1
ATOM 2017 C CA . ALA A 1 266 ? 7.590 -2.890 -17.039 1.00 76.12 266 ALA A CA 1
ATOM 2018 C C . ALA A 1 266 ? 7.087 -1.557 -16.461 1.00 76.12 266 ALA A C 1
ATOM 2020 O O . ALA A 1 266 ? 7.022 -1.362 -15.250 1.00 76.12 266 ALA A O 1
ATOM 2021 N N . MET A 1 267 ? 6.734 -0.622 -17.344 1.00 74.56 267 MET A N 1
ATOM 2022 C CA . MET A 1 267 ? 6.128 0.666 -16.978 1.00 74.56 267 MET A CA 1
ATOM 2023 C C . MET A 1 267 ? 4.600 0.511 -16.924 1.00 74.56 267 MET A C 1
ATOM 2025 O O . MET A 1 267 ? 3.885 0.852 -17.863 1.00 74.56 267 MET A O 1
ATOM 2029 N N . THR A 1 268 ? 4.115 -0.119 -15.852 1.00 68.62 268 THR A N 1
ATOM 2030 C CA . THR A 1 268 ? 2.773 -0.727 -15.774 1.00 68.62 268 THR A CA 1
ATOM 2031 C C . THR A 1 268 ? 1.619 0.272 -15.685 1.00 68.62 268 THR A C 1
ATOM 2033 O O . THR A 1 268 ? 0.653 0.146 -16.437 1.00 68.62 268 THR A O 1
ATOM 2036 N N . SER A 1 269 ? 1.718 1.249 -14.783 1.00 65.56 269 SER A N 1
ATOM 2037 C CA . SER A 1 269 ? 0.731 2.318 -14.561 1.00 65.56 269 SER A CA 1
ATOM 2038 C C . SER A 1 269 ? 1.227 3.632 -15.170 1.00 65.56 269 SER A C 1
ATOM 2040 O O . SER A 1 269 ? 1.347 4.651 -14.491 1.00 65.56 269 SER A O 1
ATOM 2042 N N . THR A 1 270 ? 1.614 3.591 -16.445 1.00 68.44 270 THR A N 1
ATOM 2043 C CA . THR A 1 270 ? 2.309 4.685 -17.136 1.00 68.44 270 THR A CA 1
ATOM 2044 C C . THR A 1 270 ? 1.641 4.982 -18.485 1.00 68.44 270 THR A C 1
ATOM 2046 O O . THR A 1 270 ? 1.362 4.038 -19.226 1.00 68.44 270 THR A O 1
ATOM 2049 N N . PRO A 1 271 ? 1.404 6.261 -18.851 1.00 73.62 271 PRO A N 1
ATOM 2050 C CA . PRO A 1 271 ? 0.806 6.614 -20.140 1.00 73.62 271 PRO A CA 1
ATOM 2051 C C . PRO A 1 271 ? 1.600 6.054 -21.336 1.00 73.62 271 PRO A C 1
ATOM 2053 O O . PRO A 1 271 ? 2.836 6.098 -21.299 1.00 73.62 271 PRO A O 1
ATOM 2056 N N . PRO A 1 272 ? 0.939 5.603 -22.425 1.00 72.81 272 PRO A N 1
ATOM 2057 C CA . PRO A 1 272 ? 1.600 4.929 -23.547 1.00 72.81 272 PRO A CA 1
ATOM 2058 C C . PRO A 1 272 ? 2.796 5.695 -24.117 1.00 72.81 272 PRO A C 1
ATOM 2060 O O . PRO A 1 272 ? 3.834 5.099 -24.394 1.00 72.81 272 PRO A O 1
ATOM 2063 N N . ASP A 1 273 ? 2.678 7.016 -24.245 1.00 81.81 273 ASP A N 1
ATOM 2064 C CA . ASP A 1 273 ? 3.704 7.866 -24.855 1.00 81.81 273 ASP A CA 1
ATOM 2065 C C . ASP A 1 273 ? 4.991 7.938 -24.022 1.00 81.81 273 ASP A C 1
ATOM 2067 O O . ASP A 1 273 ? 6.082 8.038 -24.580 1.00 81.81 273 ASP A O 1
ATOM 2071 N N . GLN A 1 274 ? 4.897 7.805 -22.694 1.00 81.38 274 GLN A N 1
ATOM 2072 C CA . GLN A 1 274 ? 6.075 7.729 -21.824 1.00 81.38 274 GLN A CA 1
ATOM 2073 C C . GLN A 1 274 ? 6.774 6.370 -21.950 1.00 81.38 274 GLN A C 1
ATOM 2075 O O . GLN A 1 274 ? 8.003 6.322 -21.974 1.00 81.38 274 GLN A O 1
ATOM 2080 N N . VAL A 1 275 ? 6.018 5.275 -22.113 1.00 80.88 275 VAL A N 1
ATOM 2081 C CA . VAL A 1 275 ? 6.594 3.947 -22.399 1.00 80.88 275 VAL A CA 1
ATOM 2082 C C . VAL A 1 275 ? 7.280 3.947 -23.769 1.00 80.88 275 VAL A C 1
ATOM 2084 O O . VAL A 1 275 ? 8.396 3.452 -23.910 1.00 80.88 275 VAL A O 1
ATOM 2087 N N . ARG A 1 276 ? 6.655 4.578 -24.772 1.00 83.50 276 ARG A N 1
ATOM 2088 C CA . ARG A 1 276 ? 7.209 4.769 -26.123 1.00 83.50 276 ARG A CA 1
ATOM 2089 C C . ARG A 1 276 ? 8.495 5.596 -26.100 1.00 83.50 276 ARG A C 1
ATOM 2091 O O . ARG A 1 276 ? 9.477 5.198 -26.724 1.00 83.50 276 ARG A O 1
ATOM 2098 N N . GLN A 1 277 ? 8.523 6.687 -25.334 1.00 87.38 277 GLN A N 1
ATOM 2099 C CA . GLN A 1 277 ? 9.722 7.501 -25.127 1.00 87.38 277 GLN A CA 1
ATOM 2100 C C . GLN A 1 277 ? 10.839 6.700 -24.441 1.00 87.38 277 GLN A C 1
ATOM 2102 O O . GLN A 1 277 ? 11.966 6.695 -24.930 1.00 87.38 277 GLN A O 1
ATOM 2107 N N . ALA A 1 278 ? 10.529 5.953 -23.375 1.00 87.56 278 ALA A N 1
ATOM 2108 C CA . ALA A 1 278 ? 11.503 5.107 -22.685 1.00 87.56 278 ALA A CA 1
ATOM 2109 C C . ALA A 1 278 ? 12.097 4.029 -23.610 1.00 87.56 278 ALA A C 1
ATOM 2111 O O . ALA A 1 278 ? 13.312 3.841 -23.623 1.00 87.56 278 ALA A O 1
ATOM 2112 N N . VAL A 1 279 ? 11.279 3.369 -24.442 1.00 84.69 279 VAL A N 1
ATOM 2113 C CA . VAL A 1 279 ? 11.768 2.435 -25.473 1.00 84.69 279 VAL A CA 1
ATOM 2114 C C . VAL A 1 279 ? 12.654 3.148 -26.498 1.00 84.69 279 VAL A C 1
ATOM 2116 O O . VAL A 1 279 ? 13.698 2.610 -26.862 1.00 84.69 279 VAL A O 1
ATOM 2119 N N . ALA A 1 280 ? 12.295 4.354 -26.946 1.00 87.19 280 ALA A N 1
ATOM 2120 C CA . ALA A 1 280 ? 13.085 5.121 -27.912 1.00 87.19 280 ALA A CA 1
ATOM 2121 C C . ALA A 1 280 ? 14.436 5.608 -27.347 1.00 87.19 280 ALA A C 1
ATOM 2123 O O . ALA A 1 280 ? 15.432 5.627 -28.073 1.00 87.19 280 ALA A O 1
ATOM 2124 N N . ASP A 1 281 ? 14.500 5.969 -26.062 1.00 86.88 281 ASP A N 1
ATOM 2125 C CA . ASP A 1 281 ? 15.749 6.318 -25.378 1.00 86.88 281 ASP A CA 1
ATOM 2126 C C . ASP A 1 281 ? 16.624 5.079 -25.124 1.00 86.88 281 ASP A C 1
ATOM 2128 O O . ASP A 1 281 ? 17.825 5.109 -25.405 1.00 86.88 281 ASP A O 1
ATOM 2132 N N . LEU A 1 282 ? 16.030 3.969 -24.666 1.00 84.25 282 LEU A N 1
ATOM 2133 C CA . LEU A 1 282 ? 16.730 2.698 -24.443 1.00 84.25 282 LEU A CA 1
ATOM 2134 C C . LEU A 1 282 ? 17.212 2.049 -25.749 1.00 84.25 282 LEU A C 1
ATOM 2136 O O . LEU A 1 282 ? 18.272 1.435 -25.751 1.00 84.25 282 LEU A O 1
ATOM 2140 N N . SER A 1 283 ? 16.512 2.245 -26.871 1.00 82.50 283 SER A N 1
ATOM 2141 C CA . SER A 1 283 ? 16.928 1.754 -28.201 1.00 82.50 283 SER A CA 1
ATOM 2142 C C . SER A 1 283 ? 18.175 2.459 -28.762 1.00 82.50 283 SER A C 1
ATOM 2144 O O . SER A 1 283 ? 18.648 2.096 -29.837 1.00 82.50 283 SER A O 1
ATOM 2146 N N . ARG A 1 284 ? 18.719 3.475 -28.068 1.00 82.81 284 ARG A N 1
ATOM 2147 C CA . ARG A 1 284 ? 20.058 4.028 -28.358 1.00 82.81 284 ARG A CA 1
ATOM 2148 C C . ARG A 1 284 ? 21.182 3.227 -27.714 1.00 82.81 284 ARG A C 1
ATOM 2150 O O . ARG A 1 284 ? 22.341 3.403 -28.087 1.00 82.81 284 ARG A O 1
ATOM 2157 N N . LEU A 1 285 ? 20.859 2.419 -26.709 1.00 79.50 285 LEU A N 1
ATOM 2158 C CA . LEU A 1 285 ? 21.808 1.502 -26.113 1.00 79.50 285 LEU A CA 1
ATOM 2159 C C . LEU A 1 285 ? 22.002 0.309 -27.043 1.00 79.50 285 LEU A C 1
ATOM 2161 O O . LEU A 1 285 ? 21.101 -0.133 -27.752 1.00 79.50 285 LEU A O 1
ATOM 2165 N N . ASP A 1 286 ? 23.159 -0.310 -26.886 1.00 78.62 286 ASP A N 1
ATOM 2166 C CA . ASP A 1 286 ? 23.192 -1.759 -26.832 1.00 78.62 286 ASP A CA 1
ATOM 2167 C C . ASP A 1 286 ? 22.144 -2.226 -25.772 1.00 78.62 286 ASP A C 1
ATOM 2169 O O . ASP A 1 286 ? 22.464 -2.158 -24.593 1.00 78.62 286 ASP A O 1
ATOM 2173 N N . ALA A 1 287 ? 20.909 -2.643 -26.130 1.00 77.19 287 ALA A N 1
ATOM 2174 C CA . ALA A 1 287 ? 19.998 -3.392 -25.225 1.00 77.19 287 ALA A CA 1
ATOM 2175 C C . ALA A 1 287 ? 18.813 -4.130 -25.903 1.00 77.19 287 ALA A C 1
ATOM 2177 O O . ALA A 1 287 ? 17.992 -3.510 -26.573 1.00 77.19 287 ALA A O 1
ATOM 2178 N N . ARG A 1 288 ? 18.614 -5.439 -25.648 1.00 83.56 288 ARG A N 1
ATOM 2179 C CA . ARG A 1 288 ? 17.393 -6.167 -26.069 1.00 83.56 288 ARG A CA 1
ATOM 2180 C C . ARG A 1 288 ? 16.244 -5.807 -25.142 1.00 83.56 288 ARG A C 1
ATOM 2182 O O . ARG A 1 288 ? 16.335 -6.119 -23.959 1.00 83.56 288 ARG A O 1
ATOM 2189 N N . ILE A 1 289 ? 15.168 -5.210 -25.648 1.00 81.31 289 ILE A N 1
ATOM 2190 C CA . ILE A 1 289 ? 14.077 -4.722 -24.792 1.00 81.31 289 ILE A CA 1
ATOM 2191 C C . ILE A 1 289 ? 12.901 -5.705 -24.813 1.00 81.31 289 ILE A C 1
ATOM 2193 O O . ILE A 1 289 ? 12.287 -5.925 -25.853 1.00 81.31 289 ILE A O 1
ATOM 2197 N N . LEU A 1 290 ? 12.575 -6.274 -23.651 1.00 80.06 290 LEU A N 1
ATOM 2198 C CA . LEU A 1 290 ? 11.334 -7.011 -23.409 1.00 80.06 290 LEU A CA 1
ATOM 2199 C C . LEU A 1 290 ? 10.358 -6.077 -22.682 1.00 80.06 290 LEU A C 1
ATOM 2201 O O . LEU A 1 290 ? 10.533 -5.805 -21.494 1.00 80.06 290 LEU A O 1
ATOM 2205 N N . VAL A 1 291 ? 9.356 -5.560 -23.396 1.00 77.56 291 VAL A N 1
ATOM 2206 C CA . VAL A 1 291 ? 8.373 -4.607 -22.854 1.00 77.56 291 VAL A CA 1
ATOM 2207 C C . VAL A 1 291 ? 7.151 -5.353 -22.316 1.00 77.56 291 VAL A C 1
ATOM 2209 O O . VAL A 1 291 ? 6.501 -6.086 -23.057 1.00 77.56 291 VAL A O 1
ATOM 2212 N N . ALA A 1 292 ? 6.804 -5.136 -21.047 1.00 73.88 292 ALA A N 1
ATOM 2213 C CA . ALA A 1 292 ? 5.574 -5.655 -20.453 1.00 73.88 292 ALA A CA 1
ATOM 2214 C C . ALA A 1 292 ? 4.428 -4.640 -20.607 1.00 73.88 292 ALA A C 1
ATOM 2216 O O . ALA A 1 292 ? 4.405 -3.607 -19.937 1.00 73.88 292 ALA A O 1
ATOM 2217 N N . GLY A 1 293 ? 3.473 -4.943 -21.489 1.00 63.75 293 GLY A N 1
ATOM 2218 C CA . GLY A 1 293 ? 2.215 -4.201 -21.608 1.00 63.75 293 GLY A CA 1
ATOM 2219 C C . GLY A 1 293 ? 1.175 -4.645 -20.574 1.00 63.75 293 GLY A C 1
ATOM 2220 O O . GLY A 1 293 ? 1.131 -5.812 -20.192 1.00 63.75 293 GLY A O 1
ATOM 2221 N N . THR A 1 294 ? 0.325 -3.714 -20.133 1.00 63.81 294 THR A N 1
ATOM 2222 C CA . THR A 1 294 ? -0.726 -3.946 -19.122 1.00 63.81 294 THR A CA 1
ATOM 2223 C C . THR A 1 294 ? -2.129 -3.696 -19.684 1.00 63.81 294 THR A C 1
ATOM 2225 O O . THR A 1 294 ? -2.826 -4.627 -20.068 1.00 63.81 294 THR A O 1
ATOM 2228 N N . ILE A 1 295 ? -2.536 -2.427 -19.751 1.00 58.34 295 ILE A N 1
ATOM 2229 C CA . ILE A 1 295 ? -3.845 -1.933 -20.218 1.00 58.34 295 ILE A CA 1
ATOM 2230 C C . ILE A 1 295 ? -3.728 -1.143 -21.534 1.00 58.34 295 ILE A C 1
ATOM 2232 O O . ILE A 1 295 ? -4.667 -0.476 -21.969 1.00 58.34 295 ILE A O 1
ATOM 2236 N N . HIS A 1 296 ? -2.559 -1.192 -22.175 1.00 58.09 296 HIS A N 1
ATOM 2237 C CA . HIS A 1 296 ? -2.214 -0.408 -23.358 1.00 58.09 296 HIS A CA 1
ATOM 2238 C C . HIS A 1 296 ? -1.597 -1.304 -24.436 1.00 58.09 296 HIS A C 1
ATOM 2240 O O . HIS A 1 296 ? -0.753 -2.149 -24.137 1.00 58.09 296 HIS A O 1
ATOM 2246 N N . SER A 1 297 ? -1.998 -1.108 -25.697 1.00 57.72 297 SER A N 1
ATOM 2247 C CA . SER A 1 297 ? -1.411 -1.834 -26.829 1.00 57.72 297 SER A CA 1
ATOM 2248 C C . SER A 1 297 ? -0.045 -1.247 -27.198 1.00 57.72 297 SER A C 1
ATOM 2250 O O . SER A 1 297 ? 0.073 -0.056 -27.503 1.00 57.72 297 SER A O 1
ATOM 2252 N N . LEU A 1 298 ? 0.981 -2.098 -27.156 1.00 57.03 298 LEU A N 1
ATOM 2253 C CA . LEU A 1 298 ? 2.394 -1.765 -27.391 1.00 57.03 298 LEU A CA 1
ATOM 2254 C C . LEU A 1 298 ? 3.049 -2.705 -28.427 1.00 57.03 298 LEU A C 1
ATOM 2256 O O . LEU A 1 298 ? 4.271 -2.831 -28.476 1.00 57.03 298 LEU A O 1
ATOM 2260 N N . ALA A 1 299 ? 2.236 -3.394 -29.238 1.00 57.66 299 ALA A N 1
ATOM 2261 C CA . ALA A 1 299 ? 2.669 -4.466 -30.145 1.00 57.66 299 ALA A CA 1
ATOM 2262 C C . ALA A 1 299 ? 3.660 -4.026 -31.247 1.00 57.66 299 ALA A C 1
ATOM 2264 O O . ALA A 1 299 ? 4.271 -4.865 -31.902 1.00 57.66 299 ALA A O 1
ATOM 2265 N N . ASP A 1 300 ? 3.826 -2.721 -31.457 1.00 58.06 300 ASP A N 1
ATOM 2266 C CA . ASP A 1 300 ? 4.686 -2.119 -32.476 1.00 58.06 300 ASP A CA 1
ATOM 2267 C C . ASP A 1 300 ? 6.138 -1.844 -32.015 1.00 58.06 300 ASP A C 1
ATOM 2269 O O . ASP A 1 300 ? 6.984 -1.493 -32.833 1.00 58.06 300 ASP A O 1
ATOM 2273 N N . LEU A 1 301 ? 6.466 -2.037 -30.730 1.00 54.97 301 LEU A N 1
ATOM 2274 C CA . LEU A 1 301 ? 7.721 -1.574 -30.104 1.00 54.97 301 LEU A CA 1
ATOM 2275 C C . LEU A 1 301 ? 8.883 -2.601 -30.071 1.00 54.97 301 LEU A C 1
ATOM 2277 O O . LEU A 1 301 ? 9.617 -2.683 -29.087 1.00 54.97 301 LEU A O 1
ATOM 2281 N N . THR A 1 302 ? 9.068 -3.412 -31.119 1.00 53.31 302 THR A N 1
ATOM 2282 C CA . THR A 1 302 ? 10.028 -4.545 -31.095 1.00 53.31 302 THR A CA 1
ATOM 2283 C C . THR A 1 302 ? 11.446 -4.181 -31.591 1.00 53.31 302 THR A C 1
ATOM 2285 O O . THR A 1 302 ? 11.689 -4.189 -32.798 1.00 53.31 302 THR A O 1
ATOM 2288 N N . THR A 1 303 ? 12.416 -3.964 -30.681 1.00 42.50 303 THR A N 1
ATOM 2289 C CA . THR A 1 303 ? 13.834 -3.633 -31.022 1.00 42.50 303 THR A CA 1
ATOM 2290 C C . THR A 1 303 ? 14.895 -4.253 -30.064 1.00 42.50 303 THR A C 1
ATOM 2292 O O . THR A 1 303 ? 14.536 -4.945 -29.111 1.00 42.50 303 THR A O 1
ATOM 2295 N N . GLN A 1 304 ? 16.211 -4.122 -30.350 1.00 37.19 304 GLN A N 1
ATOM 2296 C CA . GLN A 1 304 ? 17.292 -5.021 -29.848 1.00 37.19 304 GLN A CA 1
ATOM 2297 C C . GLN A 1 304 ? 18.632 -4.349 -29.384 1.00 37.19 304 GLN A C 1
ATOM 2299 O O . GLN A 1 304 ? 18.742 -3.131 -29.422 1.00 37.19 304 GLN A O 1
ATOM 2304 N N . VAL A 1 305 ? 19.641 -5.208 -29.062 1.00 37.06 305 VAL A N 1
ATOM 2305 C CA . VAL A 1 305 ? 21.127 -5.100 -28.825 1.00 37.06 305 VAL A CA 1
ATOM 2306 C C . VAL A 1 305 ? 21.650 -5.417 -27.361 1.00 37.06 305 VAL A C 1
ATOM 2308 O O . VAL A 1 305 ? 20.999 -6.253 -26.761 1.00 37.06 305 VAL A O 1
ATOM 2311 N N . LEU A 1 306 ? 22.779 -4.970 -26.749 1.00 31.75 306 LEU A N 1
ATOM 2312 C CA . LEU A 1 306 ? 23.414 -5.585 -25.509 1.00 31.75 306 LEU A CA 1
ATOM 2313 C C . LEU A 1 306 ? 23.445 -4.847 -24.093 1.00 31.75 306 LEU A C 1
ATOM 2315 O O . LEU A 1 306 ? 22.432 -4.829 -23.401 1.00 31.75 306 LEU A O 1
ATOM 2319 N N . ALA A 1 307 ? 24.632 -4.405 -23.598 1.00 36.94 307 ALA A N 1
ATOM 2320 C CA . ALA A 1 307 ? 25.026 -3.670 -22.340 1.00 36.94 307 ALA A CA 1
ATOM 2321 C C . ALA A 1 307 ? 25.156 -4.296 -20.892 1.00 36.94 307 ALA A C 1
ATOM 2323 O O . ALA A 1 307 ? 24.277 -4.964 -20.362 1.00 36.94 307 ALA A O 1
ATOM 2324 N N . ASN A 1 308 ? 26.297 -3.933 -20.247 1.00 36.62 308 ASN A N 1
ATOM 2325 C CA . ASN A 1 308 ? 26.769 -3.858 -18.822 1.00 36.62 308 ASN A CA 1
ATOM 2326 C C . ASN A 1 308 ? 26.556 -5.009 -17.771 1.00 36.62 308 ASN A C 1
ATOM 2328 O O . ASN A 1 308 ? 25.422 -5.320 -17.412 1.00 36.62 308 ASN A O 1
ATOM 2332 N N . PRO A 1 309 ? 27.632 -5.571 -17.151 1.00 42.75 309 PRO A N 1
ATOM 2333 C CA . PRO A 1 309 ? 27.536 -6.602 -16.102 1.00 42.75 309 PRO A CA 1
ATOM 2334 C C . PRO A 1 309 ? 27.364 -6.142 -14.633 1.00 42.75 309 PRO A C 1
ATOM 2336 O O . PRO A 1 309 ? 26.826 -6.927 -13.853 1.00 42.75 309 PRO A O 1
ATOM 2339 N N . THR A 1 310 ? 27.805 -4.950 -14.201 1.00 43.25 310 THR A N 1
ATOM 2340 C CA . THR A 1 310 ? 28.017 -4.656 -12.753 1.00 43.25 310 THR A CA 1
ATOM 2341 C C . THR A 1 310 ? 26.731 -4.653 -11.912 1.00 43.25 310 THR A C 1
ATOM 2343 O O . THR A 1 310 ? 26.759 -4.879 -10.704 1.00 43.25 310 THR A O 1
ATOM 2346 N N . HIS A 1 311 ? 25.574 -4.446 -12.542 1.00 45.69 311 HIS A N 1
ATOM 2347 C CA . HIS A 1 311 ? 24.275 -4.496 -11.865 1.00 45.69 311 HIS A CA 1
ATOM 2348 C C . HIS A 1 311 ? 23.840 -5.924 -11.479 1.00 45.69 311 HIS A C 1
ATOM 2350 O O . HIS A 1 311 ? 23.010 -6.080 -10.581 1.00 45.69 311 HIS A O 1
ATOM 2356 N N . ARG A 1 312 ? 24.406 -6.967 -12.110 1.00 50.56 312 ARG A N 1
ATOM 2357 C CA . ARG A 1 312 ? 23.982 -8.367 -11.932 1.00 50.56 312 ARG A CA 1
ATOM 2358 C C . ARG A 1 312 ? 24.197 -8.874 -10.507 1.00 50.56 312 ARG A C 1
ATOM 2360 O O . ARG A 1 312 ? 23.263 -9.391 -9.908 1.00 50.56 312 ARG A O 1
ATOM 2367 N N . GLU A 1 313 ? 25.383 -8.667 -9.942 1.00 51.50 313 GLU A N 1
ATOM 2368 C CA . GLU A 1 313 ? 25.732 -9.148 -8.594 1.00 51.50 313 GLU A CA 1
ATOM 2369 C C . GLU A 1 313 ? 24.838 -8.531 -7.505 1.00 51.50 313 GLU A C 1
ATOM 2371 O O . GLU A 1 313 ? 24.441 -9.198 -6.548 1.00 51.50 313 GLU A O 1
ATOM 2376 N N . SER A 1 314 ? 24.460 -7.259 -7.677 1.00 53.75 314 SER A N 1
ATOM 2377 C CA . SER A 1 314 ? 23.534 -6.574 -6.769 1.00 53.75 314 SER A CA 1
ATOM 2378 C C . SER A 1 314 ? 22.101 -7.093 -6.910 1.00 53.75 314 SER A C 1
ATOM 2380 O O . SER A 1 314 ? 21.441 -7.316 -5.895 1.00 53.75 314 SER A O 1
ATOM 2382 N N . ALA A 1 315 ? 21.639 -7.337 -8.142 1.00 57.28 315 ALA A N 1
ATOM 2383 C CA . ALA A 1 315 ? 20.325 -7.922 -8.403 1.00 57.28 315 ALA A CA 1
ATOM 2384 C C . ALA A 1 315 ? 20.217 -9.351 -7.846 1.00 57.28 315 ALA A C 1
ATOM 2386 O O . ALA A 1 315 ? 19.258 -9.656 -7.145 1.00 57.28 315 ALA A O 1
ATOM 2387 N N . GLU A 1 316 ? 21.229 -10.198 -8.058 1.00 62.75 316 GLU A N 1
ATOM 2388 C CA . GLU A 1 316 ? 21.280 -11.551 -7.492 1.00 62.75 316 GLU A CA 1
ATOM 2389 C C . GLU A 1 316 ? 21.236 -11.553 -5.960 1.00 62.75 316 GLU A C 1
ATOM 2391 O O . GLU A 1 316 ? 20.591 -12.415 -5.363 1.00 62.75 316 GLU A O 1
ATOM 2396 N N . ARG A 1 317 ? 21.917 -10.604 -5.301 1.00 70.94 317 ARG A N 1
ATOM 2397 C CA . ARG A 1 317 ? 21.875 -10.477 -3.838 1.00 70.94 317 ARG A CA 1
ATOM 2398 C C . ARG A 1 317 ? 20.474 -10.107 -3.349 1.00 70.94 317 ARG A C 1
ATOM 2400 O O . ARG A 1 317 ? 19.997 -10.720 -2.401 1.00 70.94 317 ARG A O 1
ATOM 2407 N N . ILE A 1 318 ? 19.817 -9.141 -3.994 1.00 69.25 318 ILE A N 1
ATOM 2408 C CA . ILE A 1 318 ? 18.446 -8.731 -3.644 1.00 69.25 318 ILE A CA 1
ATOM 2409 C C . ILE A 1 318 ? 17.466 -9.883 -3.905 1.00 69.25 318 ILE A C 1
ATOM 2411 O O . ILE A 1 318 ? 16.680 -10.214 -3.026 1.00 69.25 318 ILE A O 1
ATOM 2415 N N . GLN A 1 319 ? 17.581 -10.574 -5.043 1.00 71.50 319 GLN A N 1
ATOM 2416 C CA . GLN A 1 319 ? 16.769 -11.748 -5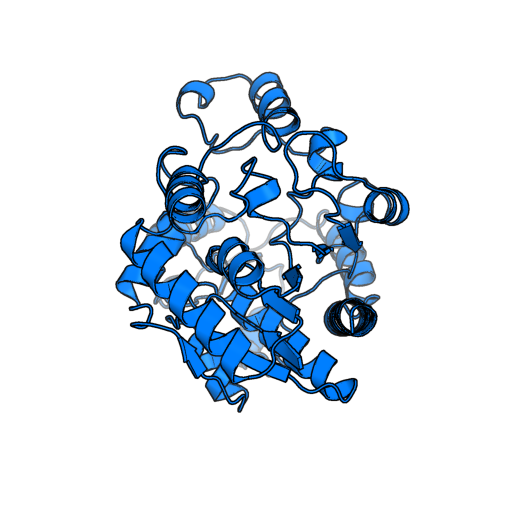.373 1.00 71.50 319 GLN A CA 1
ATOM 2417 C C . GLN A 1 319 ? 16.900 -12.860 -4.321 1.00 71.50 319 GLN A C 1
ATOM 2419 O O . GLN A 1 319 ? 15.892 -13.426 -3.909 1.00 71.50 319 GLN A O 1
ATOM 2424 N N . LYS A 1 320 ? 18.122 -13.154 -3.852 1.00 76.19 320 LYS A N 1
ATOM 2425 C CA . LYS A 1 320 ? 18.380 -14.161 -2.805 1.00 76.19 320 LYS A CA 1
ATOM 2426 C C . LYS A 1 320 ? 17.785 -13.766 -1.446 1.00 76.19 320 LYS A C 1
ATOM 2428 O O . LYS A 1 320 ? 17.333 -14.646 -0.724 1.00 76.19 320 LYS A O 1
ATOM 2433 N N . LEU A 1 321 ? 17.756 -12.472 -1.113 1.00 78.62 321 LEU A N 1
ATOM 2434 C CA . LEU A 1 321 ? 17.086 -11.967 0.093 1.00 78.62 321 LEU A CA 1
ATOM 2435 C C . LEU A 1 321 ? 15.556 -12.038 -0.039 1.00 78.62 321 LEU A C 1
ATOM 2437 O O . LEU A 1 321 ? 14.883 -12.491 0.879 1.00 78.62 321 LEU A O 1
ATOM 2441 N N . TYR A 1 322 ? 15.012 -11.641 -1.192 1.00 79.12 322 TYR A N 1
ATOM 2442 C CA . TYR A 1 322 ? 13.570 -11.647 -1.459 1.00 79.12 322 TYR A CA 1
ATOM 2443 C C . TYR A 1 322 ? 12.997 -13.070 -1.485 1.00 79.12 322 TYR A C 1
ATOM 2445 O O . TYR A 1 322 ? 11.970 -13.330 -0.872 1.00 79.12 322 TYR A O 1
ATOM 2453 N N . ALA A 1 323 ? 13.688 -14.013 -2.131 1.00 78.88 323 ALA A N 1
ATOM 2454 C CA . ALA A 1 323 ? 13.271 -15.414 -2.211 1.00 78.88 323 ALA A CA 1
ATOM 2455 C C . ALA A 1 323 ? 13.371 -16.182 -0.874 1.00 78.88 323 ALA A C 1
ATOM 2457 O O . ALA A 1 323 ? 12.951 -17.334 -0.807 1.00 78.88 323 ALA A O 1
ATOM 2458 N N . ALA A 1 324 ? 13.936 -15.574 0.176 1.00 84.62 324 ALA A N 1
ATOM 2459 C CA . ALA A 1 324 ? 14.045 -16.173 1.505 1.00 84.62 324 ALA A CA 1
ATOM 2460 C C . ALA A 1 324 ? 12.861 -15.838 2.436 1.00 84.62 324 ALA A C 1
ATOM 2462 O O . ALA A 1 324 ? 12.816 -16.362 3.549 1.00 84.62 324 ALA A O 1
ATOM 2463 N N . ILE A 1 325 ? 11.928 -14.971 2.016 1.00 86.38 325 ILE A N 1
ATOM 2464 C CA . ILE A 1 325 ? 10.807 -14.506 2.845 1.00 86.38 325 ILE A CA 1
ATOM 2465 C C . ILE A 1 325 ? 9.483 -14.698 2.099 1.00 86.38 325 ILE A C 1
ATOM 2467 O O . ILE A 1 325 ? 9.254 -14.108 1.046 1.00 86.38 325 ILE A O 1
ATOM 2471 N N . ASP A 1 326 ? 8.583 -15.484 2.687 1.00 90.81 326 ASP A N 1
ATOM 2472 C CA . ASP A 1 326 ? 7.189 -15.592 2.253 1.00 90.81 326 ASP A CA 1
ATOM 2473 C C . ASP A 1 326 ? 6.378 -14.424 2.841 1.00 90.81 326 ASP A C 1
ATOM 2475 O O . ASP A 1 326 ? 5.769 -14.527 3.910 1.00 90.81 326 ASP A O 1
ATOM 2479 N N . GLY A 1 327 ? 6.433 -13.283 2.147 1.00 92.06 327 GLY A N 1
ATOM 2480 C CA . GLY A 1 327 ? 5.711 -12.064 2.514 1.00 92.06 327 GLY A CA 1
ATOM 2481 C C . GLY A 1 327 ? 4.197 -12.250 2.676 1.00 92.06 327 GLY A C 1
ATOM 2482 O O . GLY A 1 327 ? 3.662 -11.784 3.684 1.00 92.06 327 GLY A O 1
ATOM 2483 N N . PRO A 1 328 ? 3.493 -12.952 1.761 1.00 93.38 328 PRO A N 1
ATOM 2484 C CA . PRO A 1 328 ? 2.090 -13.327 1.942 1.00 93.38 328 PRO A CA 1
ATOM 2485 C C . PRO A 1 328 ? 1.815 -14.057 3.261 1.00 93.38 328 PRO A C 1
ATOM 2487 O O . PRO A 1 328 ? 0.920 -13.652 4.004 1.00 93.38 328 PRO A O 1
ATOM 2490 N N . THR A 1 329 ? 2.602 -15.083 3.600 1.00 94.56 329 THR A N 1
ATOM 2491 C CA . THR A 1 329 ? 2.418 -15.846 4.844 1.00 94.56 329 THR A CA 1
ATOM 2492 C C . THR A 1 329 ? 2.747 -15.023 6.090 1.00 94.56 329 THR A C 1
ATOM 2494 O O . THR A 1 329 ? 2.002 -15.088 7.070 1.00 94.56 329 THR A O 1
ATOM 2497 N N . GLU A 1 330 ? 3.812 -14.218 6.092 1.00 95.44 330 GLU A N 1
ATOM 2498 C CA . GLU A 1 330 ? 4.131 -13.357 7.243 1.00 95.44 330 GLU A CA 1
ATOM 2499 C C . GLU A 1 330 ? 3.130 -12.208 7.426 1.00 95.44 330 GLU A C 1
ATOM 2501 O O . GLU A 1 330 ? 2.808 -11.846 8.561 1.00 95.44 330 GLU A O 1
ATOM 2506 N N . ALA A 1 331 ? 2.557 -11.690 6.339 1.00 95.88 331 ALA A N 1
ATOM 2507 C CA . ALA A 1 331 ? 1.443 -10.750 6.385 1.00 95.88 331 ALA A CA 1
ATOM 2508 C C . ALA A 1 331 ? 0.158 -11.402 6.915 1.00 95.88 331 ALA A C 1
ATOM 2510 O O . ALA A 1 331 ? -0.478 -10.855 7.817 1.00 95.88 331 ALA A O 1
ATOM 2511 N N . ALA A 1 332 ? -0.189 -12.601 6.442 1.00 97.25 332 ALA A N 1
ATOM 2512 C CA . ALA A 1 332 ? -1.328 -13.357 6.953 1.00 97.25 332 ALA A CA 1
ATOM 2513 C C . ALA A 1 332 ? -1.172 -13.680 8.452 1.00 97.25 332 ALA A C 1
ATOM 2515 O O . ALA A 1 332 ? -2.111 -13.491 9.223 1.00 97.25 332 ALA A O 1
ATOM 2516 N N . ARG A 1 333 ? 0.034 -14.059 8.901 1.00 97.62 333 ARG A N 1
ATOM 2517 C CA . ARG A 1 333 ? 0.377 -14.242 10.326 1.00 97.62 333 ARG A CA 1
ATOM 2518 C C . ARG A 1 333 ? 0.302 -12.943 11.130 1.00 97.62 333 ARG A C 1
ATOM 2520 O O . ARG A 1 333 ? -0.098 -12.981 12.291 1.00 97.62 333 ARG A O 1
ATOM 2527 N N . ALA A 1 334 ? 0.682 -11.806 10.546 1.00 97.00 334 ALA A N 1
ATOM 2528 C CA . ALA A 1 334 ? 0.564 -10.499 11.189 1.00 97.00 334 ALA A CA 1
ATOM 2529 C C . ALA A 1 334 ? -0.900 -10.109 11.430 1.00 97.00 334 ALA A C 1
ATOM 2531 O O . ALA A 1 334 ? -1.238 -9.681 12.529 1.00 97.00 334 ALA A O 1
ATOM 2532 N N . ILE A 1 335 ? -1.760 -10.315 10.429 1.00 97.81 335 ILE A N 1
ATOM 2533 C CA . ILE A 1 335 ? -3.208 -10.075 10.503 1.00 97.81 335 ILE A CA 1
ATOM 2534 C C . ILE A 1 335 ? -3.868 -11.048 11.496 1.00 97.81 335 ILE A C 1
ATOM 2536 O O . ILE A 1 335 ? -4.661 -10.629 12.335 1.00 97.81 335 ILE A O 1
ATOM 2540 N N . ALA A 1 336 ? -3.498 -12.333 11.460 1.00 97.25 336 ALA A N 1
ATOM 2541 C CA . ALA A 1 336 ? -4.022 -13.364 12.360 1.00 97.25 336 ALA A CA 1
ATOM 2542 C C . ALA A 1 336 ? -3.772 -13.061 13.849 1.00 97.25 336 ALA A C 1
ATOM 2544 O O . ALA A 1 336 ? -4.568 -13.445 14.698 1.00 97.25 336 ALA A O 1
ATOM 2545 N N . GLN A 1 337 ? -2.681 -12.358 14.170 1.00 97.12 337 GLN A N 1
ATOM 2546 C CA . GLN A 1 337 ? -2.331 -11.943 15.535 1.00 97.12 337 GLN A CA 1
ATOM 2547 C C . GLN A 1 337 ? -3.110 -10.706 16.025 1.00 97.12 337 GLN A C 1
ATOM 2549 O O . GLN A 1 337 ? -2.752 -10.140 17.056 1.00 97.12 337 GLN A O 1
ATOM 2554 N N . GLN A 1 338 ? -4.125 -10.248 15.287 1.00 96.12 338 GLN A N 1
ATOM 2555 C CA . GLN A 1 338 ? -5.032 -9.161 15.683 1.00 96.12 338 GLN A CA 1
ATOM 2556 C C . GLN A 1 338 ? -6.482 -9.638 15.928 1.00 96.12 338 GLN A C 1
ATOM 2558 O O . GLN A 1 338 ? -7.347 -8.812 16.219 1.00 96.12 338 GLN A O 1
ATOM 2563 N N . LEU A 1 339 ? -6.752 -10.945 15.783 1.00 91.31 339 LEU A N 1
ATOM 2564 C CA . LEU A 1 339 ? -8.054 -11.588 16.030 1.00 91.31 339 LEU A CA 1
ATOM 2565 C C . LEU A 1 339 ? -8.217 -12.052 17.488 1.00 91.31 339 LEU A C 1
ATOM 2567 O O . LEU A 1 339 ? -9.375 -11.993 17.956 1.00 91.31 339 LEU A O 1
#

Sequence (339 aa):
MICLLPHCAYLSETSRMLDLHRALTELGLEVRVATHGGPHERLLAEAGIAYDVLGPGLSPARAAAFVGSAVGLGDPRQSMYDDDEIRTYVAAEAEYFRAHGITIAVTGFTLTTLLSSRLAGVQVITEHAGSFVPPMFEHRLLPAPTHPVDPRLKHAPDWLARFLINRTPNRFPGYCSGFDRVAEELGVEGIPSLAALLLGDLSLVPEIPEVLGVSAAEVAAWTPGKGYRPGSQLRTVGPLFAQPNLPIPPEVHTFLDRPGPTIYLAMTSTPPDQVRQAVADLSRLDARILVAGTIHSLADLTTQVLANPTHRESAERIQKLYAAIDGPTEAARAIAQQL

pLDDT: mean 86.88, std 13.09, range [31.75, 98.81]

Radius of gyration: 20.76 Å; chains: 1; bounding box: 52×47×51 Å

Secondary structure (DSSP, 8-state):
-EEE---TT-HHHHHHHHHHHHHHHHTT--EEEEE---TTTHHHHHTT---EEPTT---HHHHHHHHHT-TTSS-TTS-SS-HHHHHHHHHHHHHHHHHTT--EEEESS-TTHHHHHHHHTPEEEEE--SS--HHHHHTT-----SS-SSGGGGGS-HHHHHHHHTTSGGG--TTTHHHHHHHHHHTS----STTGGG--SEEEE-S-HHHHTS-HHHHHT----BTB-TT-EEEE----------PPPHHHHHHHTSSS-EEEE--TTS-HHHHHHHHHHHTTSS-EEEE--SSS--TT--------STHHHHHHHHHHHHTT--HHHHHHHHHHTT-

Foldseek 3Di:
DEEEEEAQLDPWFLQLVLLLVVLLVVVVHDYAYEYLEEPRVVVCVVSVHDYYHFFPHQYNVLSLQLLCVDDQHDALQDASDALVRLLRRLVRLLVVCQVVVAQEYEYAQPLSCQQSCQVNVHFYEYAFDADLALVLLCVLLDWQDCRGNPVVCPPPDRVVSSVCSSPCQLPACGNFPSQQVNCVVSVGDGQQGNNQSRFTLEYEHQAAVVVSPHHQVCQQPDADDRRHDHNTHYHYLYHRGRDDPDDDDPVVVVLVVDDAAADEAEPESDDPVVSVVVLVVCLVDQHQYDYDYHPDDPPPSGHHGHDDDPVPVVVVVRVVVRVVGPSSNSVSVVVVVVD